Protein AF-A0AAE0UIU2-F1 (afdb_monomer_lite)

Sequence (361 aa):
MLPTLWEQFGDDPFLFQHDCTPVHKASSIKTWMSEFGVEELDWSAQSPDLNPIEHLWDELERRLRARPSRPTSVPDLTNALLEERYLGTISFIMVLRSCPGARLLWVGLLLCTLVDASASLKFSGAEGQWMAFPMWNACCESEMSFNMKTKSSHGLLVYFDDEGFCDFLELLMNNGKLNLRFSIFCAEPVAVLSDMQVNDSQWHAVTVRRNFQNTTLIVDNEVKWVEVKSKRRDMTVFSHLFLGGIPPELRSVALRLTSNAVKDQVPFEGWITDLKVNDSAPVILNSAGVDSDACDDDNVCFNGGVCSVIDNEPTCNCSETGFQGKDCTEVHFHNLMSCNAYDVENISRLASRAPPPAFTA

Foldseek 3Di:
DVVVCCVVQPPHDDAAEDLPDPVCPDPVNVVVCVVVVHHHDPDDNDDVPPVVVVVVVVVLVVVLVVDPDHDPDPVSSVVSSVVVVVCVVPVVVVVVPPDPPCVPVCVVVVVVVPPPPWFKKFFALDPQWKFWFADQQLFAWWKKKWKWFAQDQWAWFKWFAAQQDAWIWTWIRHRQWIKIWTTAPNADIDIDIDPDGRNPRDIWMWMWTHHFQKIWIDIRNDIDIDGTPDPGRTHDTDDTMMGQADGPVCLVVCNRDNPSVRSVGGGDGTMMTDIDIRNHDTDTPDTDNMDRHQQPDPQQAPQPWDWDQDPNHTATHLPPRCADDRRRPHHNVPPPPDDDPPDPVVVVVVVPPDDDDDDDD

InterPro domains:
  IPR000742 EGF-like domain [PS50026] (291-329)
  IPR001791 Laminin G domain [PF02210] (148-279)
  IPR001791 Laminin G domain [PS50025] (120-307)
  IPR001791 Laminin G domain [SM00282] (140-280)
  IPR001791 Laminin G domain [cd00110] (120-278)
  IPR013320 Concanavalin A-like lectin/glucanase domain superfamily [SSF49899] (119-282)
  IPR036397 Ribonuclease H superfamily [G3DSA:3.30.420.10] (1-96)
  IPR038717 Tc1-like transposase, DDE domain [PF13358] (19-67)
  IPR050372 Neurexin-related cell adhesion and synaptic protein [PTHR15036] (142-330)

pLDDT: mean 75.44, std 20.87, range [30.06, 98.69]

Organism: NCBI:txid175788

Structure (mmCIF, N/CA/C/O backbone):
data_AF-A0AAE0UIU2-F1
#
_entry.id   AF-A0AAE0UIU2-F1
#
loop_
_atom_site.group_PDB
_atom_site.id
_atom_site.type_symbol
_atom_site.label_atom_id
_atom_site.label_alt_id
_atom_site.label_comp_id
_atom_site.label_asym_id
_atom_site.label_entity_id
_atom_site.label_seq_id
_atom_site.pdbx_PDB_ins_code
_atom_site.Cartn_x
_atom_site.Cartn_y
_atom_site.Cartn_z
_atom_site.occupancy
_atom_site.B_iso_or_equiv
_atom_site.auth_seq_id
_atom_site.auth_comp_id
_atom_site.auth_asym_id
_atom_site.auth_atom_id
_atom_site.pdbx_PDB_model_num
ATOM 1 N N . MET A 1 1 ? 44.846 1.081 -15.688 1.00 59.91 1 MET A N 1
ATOM 2 C CA . MET A 1 1 ? 44.543 0.612 -17.053 1.00 59.91 1 MET A CA 1
ATOM 3 C C . MET A 1 1 ? 45.279 -0.696 -17.323 1.00 59.91 1 MET A C 1
ATOM 5 O O . MET A 1 1 ? 44.660 -1.717 -17.102 1.00 59.91 1 MET A O 1
ATOM 9 N N . LEU A 1 2 ? 46.580 -0.725 -17.645 1.00 58.59 2 LEU A N 1
ATOM 10 C CA . LEU A 1 2 ? 47.262 -1.981 -18.030 1.00 58.59 2 LEU A CA 1
ATOM 11 C C . LEU A 1 2 ? 47.298 -3.109 -16.973 1.00 58.59 2 LEU A C 1
ATOM 13 O O . LEU A 1 2 ? 46.970 -4.232 -17.340 1.00 58.59 2 LEU A O 1
ATOM 17 N N . PRO A 1 3 ? 47.605 -2.865 -15.679 1.00 59.91 3 PRO A N 1
ATOM 18 C CA . PRO A 1 3 ? 47.598 -3.949 -14.688 1.00 59.91 3 PRO A CA 1
ATOM 19 C C . PRO A 1 3 ? 46.218 -4.601 -14.541 1.00 59.91 3 PRO A C 1
ATOM 21 O O . PRO A 1 3 ? 46.117 -5.805 -14.375 1.00 59.91 3 PRO A O 1
ATOM 24 N N . THR A 1 4 ? 45.163 -3.795 -14.663 1.00 66.31 4 THR A N 1
ATOM 25 C CA . THR A 1 4 ? 43.764 -4.221 -14.547 1.00 66.31 4 THR A CA 1
ATOM 26 C C . THR A 1 4 ? 43.277 -4.944 -15.804 1.00 66.31 4 THR A C 1
ATOM 28 O O . THR A 1 4 ? 42.539 -5.913 -15.699 1.00 66.31 4 THR A O 1
ATOM 31 N N . LEU A 1 5 ? 43.710 -4.498 -16.990 1.00 65.44 5 LEU A N 1
ATOM 32 C CA . LEU A 1 5 ? 43.355 -5.129 -18.265 1.00 65.44 5 LEU A CA 1
ATOM 33 C C . LEU A 1 5 ? 43.969 -6.528 -18.391 1.00 65.44 5 LEU A C 1
ATOM 35 O O . LEU A 1 5 ? 43.262 -7.456 -18.764 1.00 65.44 5 LEU A O 1
ATOM 39 N N . TRP A 1 6 ? 45.240 -6.707 -18.014 1.00 66.12 6 TRP A N 1
ATOM 40 C CA . TRP A 1 6 ? 45.869 -8.035 -18.015 1.00 66.12 6 TRP A CA 1
ATOM 41 C C . TRP A 1 6 ? 45.281 -8.979 -16.965 1.00 66.12 6 TRP A C 1
ATOM 43 O O . TRP A 1 6 ? 45.219 -10.182 -17.194 1.00 66.12 6 TRP A O 1
ATOM 53 N N . GLU A 1 7 ? 44.814 -8.451 -15.834 1.00 70.25 7 GLU A N 1
ATOM 54 C CA . GLU A 1 7 ? 44.131 -9.247 -14.810 1.00 70.25 7 GLU A CA 1
ATOM 55 C C . GLU A 1 7 ? 42.716 -9.673 -15.250 1.00 70.25 7 GLU A C 1
ATOM 57 O O . GLU A 1 7 ? 42.275 -10.765 -14.903 1.00 70.25 7 GLU A O 1
ATOM 62 N N . GLN A 1 8 ? 42.020 -8.846 -16.045 1.00 66.81 8 GLN A N 1
ATOM 63 C CA . GLN A 1 8 ? 40.670 -9.139 -16.548 1.00 66.81 8 GLN A CA 1
ATOM 64 C C . GLN A 1 8 ? 40.634 -9.974 -17.833 1.00 66.81 8 GLN A C 1
ATOM 66 O O . GLN A 1 8 ? 39.725 -10.787 -17.979 1.00 66.81 8 GLN A O 1
ATOM 71 N N . PHE A 1 9 ? 41.576 -9.771 -18.756 1.00 69.69 9 PHE A N 1
ATOM 72 C CA . PHE A 1 9 ? 41.529 -10.357 -20.102 1.00 69.69 9 PHE A CA 1
ATOM 73 C C . PHE A 1 9 ? 42.719 -11.279 -20.421 1.00 69.69 9 PHE A C 1
ATOM 75 O O . PHE A 1 9 ? 42.694 -11.970 -21.432 1.00 69.69 9 PHE A O 1
ATOM 82 N N . GLY A 1 10 ? 43.753 -11.351 -19.572 1.00 71.50 10 GLY A N 1
ATOM 83 C CA . GLY A 1 10 ? 44.903 -12.234 -19.801 1.00 71.50 10 GLY A CA 1
ATOM 84 C C . GLY A 1 10 ? 45.610 -11.964 -21.137 1.00 71.50 10 GLY A C 1
ATOM 85 O O . GLY A 1 10 ? 46.014 -10.831 -21.399 1.00 71.50 10 GLY A O 1
ATOM 86 N N . ASP A 1 11 ? 45.753 -13.015 -21.955 1.00 70.06 11 ASP A N 1
ATOM 87 C CA . ASP A 1 11 ? 46.299 -12.967 -23.324 1.00 70.06 11 ASP A CA 1
ATOM 88 C C . ASP A 1 11 ? 45.200 -12.845 -24.409 1.00 70.06 11 ASP A C 1
ATOM 90 O O . ASP A 1 11 ? 45.510 -12.866 -25.604 1.00 70.06 11 ASP A O 1
ATOM 94 N N . ASP A 1 12 ? 43.919 -12.748 -24.027 1.00 71.00 12 ASP A N 1
ATOM 95 C CA . ASP A 1 12 ? 42.817 -12.635 -24.985 1.00 71.00 12 ASP A CA 1
ATOM 96 C C . ASP A 1 12 ? 42.792 -11.239 -25.643 1.00 71.00 12 ASP A C 1
ATOM 98 O O . ASP A 1 12 ? 43.086 -10.228 -24.994 1.00 71.00 12 ASP A O 1
ATOM 102 N N . PRO A 1 13 ? 42.435 -11.142 -26.940 1.00 71.44 13 PRO A N 1
ATOM 103 C CA . PRO A 1 13 ? 42.399 -9.867 -27.646 1.00 71.44 13 PRO A CA 1
ATOM 104 C C . PRO A 1 13 ? 41.294 -8.960 -27.088 1.00 71.44 13 PRO A C 1
ATOM 106 O O . PRO A 1 13 ? 40.141 -9.372 -26.957 1.00 71.44 13 PRO A O 1
ATOM 109 N N . PHE A 1 14 ? 41.632 -7.697 -26.820 1.00 74.12 14 PHE A N 1
ATOM 110 C CA . PHE A 1 14 ? 40.695 -6.676 -26.355 1.00 74.12 14 PHE A CA 1
ATOM 111 C C . PHE A 1 14 ? 40.796 -5.410 -27.213 1.00 74.12 14 PHE A C 1
ATOM 113 O O . PHE A 1 14 ? 41.877 -5.037 -27.661 1.00 74.12 14 PHE A O 1
ATOM 120 N N . LEU A 1 15 ? 39.662 -4.731 -27.405 1.00 77.19 15 LEU A N 1
ATOM 121 C CA . LEU A 1 15 ? 39.594 -3.412 -28.035 1.00 77.19 15 LEU A CA 1
ATOM 122 C C . LEU A 1 15 ? 39.219 -2.372 -26.980 1.00 77.19 15 LEU A C 1
ATOM 124 O O . LEU A 1 15 ? 38.212 -2.503 -26.284 1.00 77.19 15 LEU A O 1
ATOM 128 N N . PHE A 1 16 ? 40.034 -1.332 -26.854 1.00 75.25 16 PHE A N 1
ATOM 129 C CA . PHE A 1 16 ? 39.844 -0.264 -25.888 1.00 75.25 16 PHE A CA 1
ATOM 130 C C . PHE A 1 16 ? 38.881 0.800 -26.434 1.00 75.25 16 PHE A C 1
ATOM 132 O O . PHE A 1 16 ? 39.182 1.494 -27.405 1.00 75.25 16 PHE A O 1
ATOM 139 N N . GLN A 1 17 ? 37.714 0.953 -25.806 1.00 76.94 17 GLN A N 1
ATOM 140 C CA . GLN A 1 17 ? 36.745 1.987 -26.170 1.00 76.94 17 GLN A CA 1
ATOM 141 C C . GLN A 1 17 ? 37.060 3.303 -25.445 1.00 76.94 17 GLN A C 1
ATOM 143 O O . GLN A 1 17 ? 36.889 3.420 -24.232 1.00 76.94 17 GLN A O 1
ATOM 148 N N . HIS A 1 18 ? 37.496 4.311 -26.201 1.00 70.31 18 HIS A N 1
ATOM 149 C CA . HIS A 1 18 ? 37.861 5.619 -25.660 1.00 70.31 18 HIS A CA 1
ATOM 150 C C . HIS A 1 18 ? 36.729 6.649 -25.777 1.00 70.31 18 HIS A C 1
ATOM 152 O O . HIS A 1 18 ? 36.331 6.964 -26.889 1.00 70.31 18 HIS A O 1
ATOM 158 N N . ASP A 1 19 ? 36.305 7.291 -24.683 1.00 64.81 19 ASP A N 1
ATOM 159 C CA . ASP A 1 19 ? 35.336 8.418 -24.653 1.00 64.81 19 ASP A CA 1
ATOM 160 C C . ASP A 1 19 ? 35.696 9.652 -25.521 1.00 64.81 19 ASP A C 1
ATOM 162 O O . ASP A 1 19 ? 34.900 10.578 -25.663 1.00 64.81 19 ASP A O 1
ATOM 166 N N . CYS A 1 20 ? 36.884 9.673 -26.137 1.00 63.69 20 CYS A N 1
ATOM 167 C CA . CYS A 1 20 ? 37.305 10.627 -27.157 1.00 63.69 20 CYS A CA 1
ATOM 168 C C . CYS A 1 20 ? 37.199 12.118 -26.774 1.00 63.69 20 CYS A C 1
ATOM 170 O O . CYS A 1 20 ? 37.197 12.982 -27.671 1.00 63.69 20 CYS A O 1
ATOM 172 N N . THR A 1 21 ? 37.161 12.449 -25.481 1.00 61.34 21 THR A N 1
ATOM 173 C CA . THR A 1 21 ? 37.090 13.844 -25.029 1.00 61.34 21 THR A CA 1
ATOM 174 C C . THR A 1 21 ? 38.422 14.572 -25.293 1.00 61.34 21 THR A C 1
ATOM 176 O O . THR A 1 21 ? 39.475 13.935 -25.435 1.00 61.34 21 THR A O 1
ATOM 179 N N . PRO A 1 22 ? 38.436 15.918 -25.395 1.00 60.84 22 PRO A N 1
ATOM 180 C CA . PRO A 1 22 ? 39.637 16.667 -25.781 1.00 60.84 22 PRO A CA 1
ATOM 181 C C . PRO A 1 22 ? 40.858 16.423 -24.883 1.00 60.84 22 PRO A C 1
ATOM 183 O O . PRO A 1 22 ? 41.984 16.420 -25.377 1.00 60.84 22 PRO A O 1
ATOM 186 N N . VAL A 1 23 ? 40.642 16.184 -23.585 1.00 62.62 23 VAL A N 1
ATOM 187 C CA . VAL A 1 23 ? 41.718 15.907 -22.616 1.00 62.62 23 VAL A CA 1
ATOM 188 C C . VAL A 1 23 ? 42.326 14.519 -22.794 1.00 62.62 23 VAL A C 1
ATOM 190 O O . VAL A 1 23 ? 43.498 14.323 -22.478 1.00 62.62 23 VAL A O 1
ATOM 193 N N . HIS A 1 24 ? 41.575 13.577 -23.362 1.00 60.28 24 HIS A N 1
ATOM 194 C CA . HIS A 1 24 ? 42.058 12.229 -23.615 1.00 60.28 24 HIS A CA 1
ATOM 195 C C . HIS A 1 24 ? 42.576 12.005 -25.045 1.00 60.28 24 HIS A C 1
ATOM 197 O O . HIS A 1 24 ? 43.327 11.072 -25.299 1.00 60.28 24 HIS A O 1
ATOM 203 N N . LYS A 1 25 ? 42.304 12.936 -25.968 1.00 63.06 25 LYS A N 1
ATOM 204 C CA . LYS A 1 25 ? 42.937 13.000 -27.301 1.00 63.06 25 LYS A CA 1
ATOM 205 C C . LYS A 1 25 ? 44.330 13.640 -27.305 1.00 63.06 25 LYS A C 1
ATOM 207 O O . LYS A 1 25 ? 44.881 13.877 -28.385 1.00 63.06 25 LYS A O 1
ATOM 212 N N . ALA A 1 26 ? 44.891 13.945 -26.135 1.00 76.19 26 ALA A N 1
ATOM 213 C CA . ALA A 1 26 ? 46.221 14.526 -26.018 1.00 76.19 26 ALA A CA 1
ATOM 214 C C . ALA A 1 26 ? 47.271 13.649 -26.723 1.00 76.19 26 ALA A C 1
ATOM 216 O O . ALA A 1 26 ? 47.234 12.421 -26.646 1.00 76.19 26 ALA A O 1
ATOM 217 N N . SER A 1 27 ? 48.230 14.283 -27.403 1.00 75.62 27 SER A N 1
ATOM 218 C CA . SER A 1 27 ? 49.271 13.579 -28.165 1.00 75.62 27 SER A CA 1
ATOM 219 C C . SER A 1 27 ? 50.072 12.609 -27.299 1.00 75.62 27 SER A C 1
ATOM 221 O O . SER A 1 27 ? 50.374 11.510 -27.743 1.00 75.62 27 SER A O 1
ATOM 223 N N . SER A 1 28 ? 50.343 12.975 -26.046 1.00 80.38 28 SER A N 1
ATOM 224 C CA . SER A 1 28 ? 51.009 12.114 -25.066 1.00 80.38 28 SER A CA 1
ATOM 225 C C . SER A 1 28 ? 50.255 10.810 -24.789 1.00 80.38 28 SER A C 1
ATOM 227 O O . SER A 1 28 ? 50.890 9.779 -24.603 1.00 80.38 28 SER A O 1
ATOM 229 N N . ILE A 1 29 ? 48.921 10.843 -24.783 1.00 73.56 29 ILE A N 1
ATOM 230 C CA . ILE A 1 29 ? 48.072 9.677 -24.506 1.00 73.56 29 ILE A CA 1
ATOM 231 C C . ILE A 1 29 ? 48.042 8.744 -25.717 1.00 73.56 29 ILE A C 1
ATOM 233 O O . ILE A 1 29 ? 48.274 7.549 -25.567 1.00 73.56 29 ILE A O 1
ATOM 237 N N . LYS A 1 30 ? 47.874 9.299 -26.924 1.00 75.94 30 LYS A N 1
ATOM 238 C CA . LYS A 1 30 ? 47.922 8.524 -28.176 1.00 75.94 30 LYS A CA 1
ATOM 239 C C . LYS A 1 30 ? 49.277 7.854 -28.399 1.00 75.94 30 LYS A C 1
ATOM 241 O O . LYS A 1 30 ? 49.337 6.703 -28.820 1.00 75.94 30 LYS A O 1
ATOM 246 N N . THR A 1 31 ? 50.368 8.564 -28.102 1.00 81.56 31 THR A N 1
ATOM 247 C CA . THR A 1 31 ? 51.721 7.997 -28.178 1.00 81.56 31 THR A CA 1
ATOM 248 C C . THR A 1 31 ? 51.885 6.850 -27.185 1.00 81.56 31 THR A C 1
ATOM 250 O O . THR A 1 31 ? 52.359 5.787 -27.568 1.00 81.56 31 THR A O 1
ATOM 253 N N . TRP A 1 32 ? 51.431 7.030 -25.942 1.00 83.44 32 TRP A N 1
ATOM 254 C CA . TRP A 1 32 ? 51.499 5.990 -24.918 1.00 83.44 32 TRP A CA 1
ATOM 255 C C . TRP A 1 32 ? 50.680 4.741 -25.292 1.00 83.44 32 TRP A C 1
ATOM 257 O O . TRP A 1 32 ? 51.185 3.631 -25.181 1.00 83.44 32 TRP A O 1
ATOM 267 N N . MET A 1 33 ? 49.452 4.889 -25.800 1.00 77.88 33 MET A N 1
ATOM 268 C CA . MET A 1 33 ? 48.622 3.742 -26.212 1.00 77.88 33 MET A CA 1
ATOM 269 C C . MET A 1 33 ? 49.275 2.927 -27.337 1.00 77.88 33 MET A C 1
ATOM 271 O O . MET A 1 33 ? 49.293 1.699 -27.275 1.00 77.88 33 MET A O 1
ATOM 275 N N . SER A 1 34 ? 49.895 3.611 -28.304 1.00 79.38 34 SER A N 1
ATOM 276 C CA . SER A 1 34 ? 50.656 2.980 -29.389 1.00 79.38 34 SER A CA 1
ATOM 277 C C . SER A 1 34 ? 51.906 2.244 -28.885 1.00 79.38 34 SER A C 1
ATOM 279 O O . SER A 1 34 ? 52.157 1.109 -29.285 1.00 79.38 34 SER A O 1
ATOM 281 N N . GLU A 1 35 ? 52.666 2.843 -27.959 1.00 82.94 35 GLU A N 1
ATOM 282 C CA . GLU A 1 35 ? 53.868 2.224 -27.375 1.00 82.94 35 GLU A CA 1
ATOM 283 C C . GLU A 1 35 ? 53.566 0.932 -26.604 1.00 82.94 35 GLU A C 1
ATOM 285 O O . GLU A 1 35 ? 54.377 0.006 -26.614 1.00 82.94 35 GLU A O 1
ATOM 290 N N . PHE A 1 36 ? 52.404 0.861 -25.952 1.00 79.12 36 PHE A N 1
ATOM 291 C CA . PHE A 1 36 ? 51.985 -0.292 -25.153 1.00 79.12 36 PHE A CA 1
ATOM 292 C C . PHE A 1 36 ? 51.043 -1.252 -25.894 1.00 79.12 36 PHE A C 1
ATOM 294 O O . PHE A 1 36 ? 50.544 -2.193 -25.280 1.00 79.12 36 PHE A O 1
ATOM 301 N N . GLY A 1 37 ? 50.824 -1.050 -27.199 1.00 74.38 37 GLY A N 1
ATOM 302 C CA . GLY A 1 37 ? 50.051 -1.967 -28.042 1.00 74.38 37 GLY A CA 1
ATOM 303 C C . GLY A 1 37 ? 48.570 -2.061 -27.673 1.00 74.38 37 GLY A C 1
ATOM 304 O O . GLY A 1 37 ? 47.969 -3.118 -27.832 1.00 74.38 37 GLY A O 1
ATOM 305 N N . VAL A 1 38 ? 47.985 -0.982 -27.149 1.00 79.62 38 VAL A N 1
ATOM 306 C CA . VAL A 1 38 ? 46.550 -0.918 -26.852 1.00 79.62 38 VAL A CA 1
ATOM 307 C C . VAL A 1 38 ? 45.804 -0.608 -28.148 1.00 79.62 38 VAL A C 1
ATOM 309 O O . VAL A 1 38 ? 45.905 0.503 -28.667 1.00 79.62 38 VAL A O 1
ATOM 312 N N . GLU A 1 39 ? 45.065 -1.581 -28.680 1.00 78.19 39 GLU A N 1
ATOM 313 C CA . GLU A 1 39 ? 44.219 -1.377 -29.859 1.00 78.19 39 GLU A CA 1
ATOM 314 C C . GLU A 1 39 ? 42.930 -0.645 -29.469 1.00 78.19 39 GLU A C 1
ATOM 316 O O . GLU A 1 39 ? 42.184 -1.094 -28.600 1.00 78.19 39 GLU A O 1
ATOM 321 N N . GLU A 1 40 ? 42.667 0.503 -30.095 1.00 75.25 40 GLU A N 1
ATOM 322 C CA . GLU A 1 40 ? 41.452 1.290 -29.863 1.00 75.25 40 GLU A CA 1
ATOM 323 C C . GLU A 1 40 ? 40.302 0.806 -30.760 1.00 75.25 40 GLU A C 1
ATOM 325 O O . GLU A 1 40 ? 40.493 0.507 -31.940 1.00 75.25 40 GLU A O 1
ATOM 330 N N . LEU A 1 41 ? 39.086 0.777 -30.212 1.00 76.50 41 LEU A N 1
ATOM 331 C CA . LEU A 1 41 ? 37.871 0.574 -30.998 1.00 76.50 41 LEU A CA 1
ATOM 332 C C . LEU A 1 41 ? 37.639 1.802 -31.894 1.00 76.50 41 LEU A C 1
ATOM 334 O O . LEU A 1 41 ? 37.606 2.927 -31.397 1.00 76.50 41 LEU A O 1
ATOM 338 N N . ASP A 1 42 ? 37.436 1.605 -33.198 1.00 70.62 42 ASP A N 1
ATOM 339 C CA . ASP A 1 42 ? 37.035 2.687 -34.105 1.00 70.62 42 ASP A CA 1
ATOM 340 C C . ASP A 1 42 ? 35.548 2.999 -33.894 1.00 70.62 42 ASP A C 1
ATOM 342 O O . ASP A 1 42 ? 34.666 2.306 -34.406 1.00 70.62 42 ASP A O 1
ATOM 346 N N . TRP A 1 43 ? 35.261 4.005 -33.064 1.00 69.19 43 TRP A N 1
ATOM 347 C CA . TRP A 1 43 ? 33.897 4.425 -32.759 1.00 69.19 43 TRP A CA 1
ATOM 348 C C . TRP A 1 43 ? 33.755 5.948 -32.756 1.00 69.19 43 TRP A C 1
ATOM 350 O O . TRP A 1 43 ? 34.673 6.704 -32.423 1.00 69.19 43 TRP A O 1
ATOM 360 N N . SER A 1 44 ? 32.577 6.423 -33.159 1.00 57.66 44 SER A N 1
ATOM 361 C CA . SER A 1 44 ? 32.279 7.849 -33.205 1.00 57.66 44 SER A CA 1
ATOM 362 C C . SER A 1 44 ? 32.226 8.424 -31.792 1.00 57.66 44 SER A C 1
ATOM 364 O O . SER A 1 44 ? 31.362 8.053 -31.008 1.00 57.66 44 SER A O 1
ATOM 366 N N . ALA A 1 45 ? 33.090 9.405 -31.518 1.00 54.75 45 ALA A N 1
ATOM 367 C CA . ALA A 1 45 ? 33.220 10.159 -30.260 1.00 54.75 45 ALA A CA 1
ATOM 368 C C . ALA A 1 45 ? 31.940 10.841 -29.735 1.00 54.75 45 ALA A C 1
ATOM 370 O O . ALA A 1 45 ? 31.979 11.541 -28.728 1.00 54.75 45 ALA A O 1
ATOM 371 N N . GLN A 1 46 ? 30.841 10.723 -30.465 1.00 51.75 46 GLN A N 1
ATOM 372 C CA . GLN A 1 46 ? 29.544 11.237 -30.098 1.00 51.75 46 GLN A CA 1
ATOM 373 C C . GLN A 1 46 ? 28.612 10.036 -30.076 1.00 51.75 46 GLN A C 1
ATOM 375 O O . GLN A 1 46 ? 28.203 9.541 -31.130 1.00 51.75 46 GLN A O 1
ATOM 380 N N . SER A 1 47 ? 28.245 9.588 -28.875 1.00 46.81 47 SER A N 1
ATOM 381 C CA . SER A 1 47 ? 26.873 9.129 -28.713 1.00 46.81 47 SER A CA 1
ATOM 382 C C . SER A 1 47 ? 25.977 10.229 -29.302 1.00 46.81 47 SER A C 1
ATOM 384 O O . SER A 1 47 ? 26.285 11.418 -29.149 1.00 46.81 47 SER A O 1
ATOM 386 N N . PRO A 1 48 ? 24.898 9.899 -30.026 1.00 44.28 48 PRO A N 1
ATOM 387 C CA . PRO A 1 48 ? 23.839 10.855 -30.273 1.00 44.28 48 PRO A CA 1
ATOM 388 C C . PRO A 1 48 ? 23.169 11.129 -28.924 1.00 44.28 48 PRO A C 1
ATOM 390 O O . PRO A 1 48 ? 22.075 10.650 -28.641 1.00 44.28 48 PRO A O 1
ATOM 393 N N . ASP A 1 49 ? 23.867 11.872 -28.068 1.00 47.19 49 ASP A N 1
ATOM 394 C CA . ASP A 1 49 ? 23.312 12.473 -26.883 1.00 47.19 49 ASP A CA 1
ATOM 395 C C . ASP A 1 49 ? 22.292 13.479 -27.403 1.00 47.19 49 ASP A C 1
ATOM 397 O O . ASP A 1 49 ? 22.594 14.629 -27.724 1.00 47.19 49 ASP A O 1
ATOM 401 N N . LEU A 1 50 ? 21.038 13.048 -27.482 1.00 49.97 50 LEU A N 1
ATOM 402 C CA . LEU A 1 50 ? 19.944 13.949 -27.182 1.00 49.97 50 LEU A CA 1
ATOM 403 C C . LEU A 1 50 ? 20.164 14.346 -25.727 1.00 49.97 50 LEU A C 1
ATOM 405 O O . LEU A 1 50 ? 19.571 13.722 -24.863 1.00 49.97 50 LEU A O 1
ATOM 409 N N . ASN A 1 51 ? 21.083 15.281 -25.461 1.00 49.88 51 ASN A N 1
ATOM 410 C CA . ASN A 1 51 ? 21.413 15.742 -24.124 1.00 49.88 51 ASN A CA 1
ATOM 411 C C . ASN A 1 51 ? 20.321 16.732 -23.708 1.00 49.88 51 ASN A C 1
ATOM 413 O O . ASN A 1 51 ? 20.434 17.938 -23.960 1.00 49.88 51 ASN A O 1
ATOM 417 N N . PRO A 1 52 ? 19.199 16.264 -23.132 1.00 49.62 52 PRO A N 1
ATOM 418 C CA . PRO A 1 52 ? 18.027 17.104 -22.946 1.00 49.62 52 PRO A CA 1
ATOM 419 C C . PRO A 1 52 ? 18.324 18.144 -21.864 1.00 49.62 52 PRO A C 1
ATOM 421 O O . PRO A 1 52 ? 17.697 19.199 -21.820 1.00 49.62 52 PRO A O 1
ATOM 424 N N . ILE A 1 53 ? 19.313 17.852 -21.010 1.00 47.28 53 ILE A N 1
ATOM 425 C CA . ILE A 1 53 ? 19.725 18.696 -19.908 1.00 47.28 53 ILE A CA 1
ATOM 426 C C . ILE A 1 53 ? 20.489 19.923 -20.406 1.00 47.28 53 ILE A C 1
ATOM 428 O O . ILE A 1 53 ? 20.252 21.007 -19.891 1.00 47.28 53 ILE A O 1
ATOM 432 N N . GLU A 1 54 ? 21.308 19.811 -21.456 1.00 52.19 54 GLU A N 1
ATOM 433 C CA . GLU A 1 54 ? 22.032 20.959 -22.021 1.00 52.19 54 GLU A CA 1
ATOM 434 C C . GLU A 1 54 ? 21.080 21.926 -22.721 1.00 52.19 54 GLU A C 1
ATOM 436 O O . GLU A 1 54 ? 21.123 23.127 -22.468 1.00 52.19 54 GLU A O 1
ATOM 441 N N . HIS A 1 55 ? 20.120 21.407 -23.489 1.00 61.06 55 HIS A N 1
ATOM 442 C CA . HIS A 1 55 ? 19.069 22.241 -24.075 1.00 61.06 55 HIS A CA 1
ATOM 443 C C . HIS A 1 55 ? 18.176 22.904 -23.017 1.00 61.06 55 HIS A C 1
ATOM 445 O O . HIS A 1 55 ? 17.717 24.035 -23.205 1.00 61.06 55 HIS A O 1
ATOM 451 N N . LEU A 1 56 ? 17.937 22.222 -21.894 1.00 54.72 56 LEU A N 1
ATOM 452 C CA . LEU A 1 56 ? 17.198 22.782 -20.769 1.00 54.72 56 LEU A CA 1
ATOM 453 C C . LEU A 1 56 ? 17.996 23.889 -20.066 1.00 54.72 56 LEU A C 1
ATOM 455 O O . LEU A 1 56 ? 17.429 24.936 -19.746 1.00 54.72 56 LEU A O 1
ATOM 459 N N . TRP A 1 57 ? 19.300 23.687 -19.859 1.00 59.84 57 TRP A N 1
ATOM 460 C CA . TRP A 1 57 ? 20.193 24.686 -19.274 1.00 59.84 57 TRP A CA 1
ATOM 461 C C . TRP A 1 57 ? 20.296 25.939 -20.145 1.00 59.84 57 TRP A C 1
ATOM 463 O O . TRP A 1 57 ? 20.153 27.045 -19.621 1.00 59.84 57 TRP A O 1
ATOM 473 N N . ASP A 1 58 ? 20.442 25.777 -21.461 1.00 62.31 58 ASP A N 1
ATOM 474 C CA . ASP A 1 58 ? 20.501 26.886 -22.419 1.00 62.31 58 ASP A CA 1
ATOM 475 C C . ASP A 1 58 ? 19.217 27.730 -22.404 1.00 62.31 58 ASP A C 1
ATOM 477 O O . ASP A 1 58 ? 19.257 28.967 -22.389 1.00 62.31 58 ASP A O 1
ATOM 481 N N . GLU A 1 59 ? 18.051 27.080 -22.374 1.00 68.62 59 GLU A N 1
ATOM 482 C CA . GLU A 1 59 ? 16.764 27.776 -22.342 1.00 68.62 59 GLU A CA 1
ATOM 483 C C . GLU A 1 59 ? 16.534 28.494 -21.002 1.00 68.62 59 GLU A C 1
ATOM 485 O O . GLU A 1 59 ? 16.056 29.635 -20.986 1.00 68.62 59 GLU A O 1
ATOM 490 N N . LEU A 1 60 ? 16.908 27.871 -19.879 1.00 67.62 60 LEU A N 1
ATOM 491 C CA . LEU A 1 60 ? 16.857 28.502 -18.557 1.00 67.62 60 LEU A CA 1
ATOM 492 C C . LEU A 1 60 ? 17.773 29.727 -18.494 1.00 67.62 60 LEU A C 1
ATOM 494 O O . LEU A 1 60 ? 17.355 30.797 -18.040 1.00 67.62 60 LEU A O 1
ATOM 498 N N . GLU A 1 61 ? 18.995 29.610 -19.008 1.00 70.00 61 GLU A N 1
ATOM 499 C CA . GLU A 1 61 ? 19.945 30.714 -19.041 1.00 70.00 61 GLU A CA 1
ATOM 500 C C . GLU A 1 61 ? 19.426 31.875 -19.903 1.00 70.00 61 GLU A C 1
ATOM 502 O O . GLU A 1 61 ? 19.472 33.043 -19.491 1.00 70.00 61 GLU A O 1
ATOM 507 N N . ARG A 1 62 ? 18.859 31.576 -21.077 1.00 73.50 62 ARG A N 1
ATOM 508 C CA . ARG A 1 62 ? 18.265 32.583 -21.965 1.00 73.50 62 ARG A CA 1
ATOM 509 C C . ARG A 1 62 ? 17.138 33.356 -21.278 1.00 73.50 62 ARG A C 1
ATOM 511 O O . ARG A 1 62 ? 17.062 34.579 -21.427 1.00 73.50 62 ARG A O 1
ATOM 518 N N . ARG A 1 63 ? 16.280 32.676 -20.511 1.00 70.25 63 ARG A N 1
ATOM 519 C CA . ARG A 1 63 ? 15.174 33.311 -19.772 1.00 70.25 63 ARG A CA 1
ATOM 520 C C . ARG A 1 63 ? 15.660 34.168 -18.622 1.00 70.25 63 ARG A C 1
ATOM 522 O O . ARG A 1 63 ? 15.249 35.322 -18.526 1.00 70.25 63 ARG A O 1
ATOM 529 N N . LEU A 1 64 ? 16.601 33.668 -17.825 1.00 72.75 64 LEU A N 1
ATOM 530 C CA . LEU A 1 64 ? 17.216 34.444 -16.749 1.00 72.75 64 LEU A CA 1
ATOM 531 C C . LEU A 1 64 ? 17.866 35.731 -17.276 1.00 72.75 64 LEU A C 1
ATOM 533 O O . LEU A 1 64 ? 17.733 36.791 -16.664 1.00 72.75 64 LEU A O 1
ATOM 537 N N . ARG A 1 65 ? 18.512 35.672 -18.447 1.00 74.75 65 ARG A N 1
ATOM 538 C CA . ARG A 1 65 ? 19.124 36.845 -19.096 1.00 74.75 65 ARG A CA 1
ATOM 539 C C . ARG A 1 65 ? 18.106 37.868 -19.610 1.00 74.75 65 ARG A C 1
ATOM 541 O O . ARG A 1 65 ? 18.467 39.045 -19.708 1.00 74.75 65 ARG A O 1
ATOM 548 N N . ALA A 1 66 ? 16.887 37.431 -19.931 1.00 76.94 66 ALA A N 1
ATOM 549 C CA . ALA A 1 66 ? 15.787 38.258 -20.429 1.00 76.94 66 ALA A CA 1
ATOM 550 C C . ALA A 1 66 ? 14.944 38.908 -19.314 1.00 76.94 66 ALA A C 1
ATOM 552 O O . ALA A 1 66 ? 14.086 39.743 -19.610 1.00 76.94 66 ALA A O 1
ATOM 553 N N . ARG A 1 67 ? 15.178 38.559 -18.039 1.00 75.19 67 ARG A N 1
ATOM 554 C CA . ARG A 1 67 ? 14.465 39.160 -16.904 1.00 75.19 67 ARG A CA 1
ATOM 555 C C . ARG A 1 67 ? 14.811 40.651 -16.751 1.00 75.19 67 ARG A C 1
ATOM 557 O O . ARG A 1 67 ? 15.966 41.029 -16.965 1.00 75.19 67 ARG A O 1
ATOM 564 N N . PRO A 1 68 ? 13.852 41.496 -16.315 1.00 75.44 68 PRO A N 1
ATOM 565 C CA . PRO A 1 68 ? 14.091 42.926 -16.094 1.00 75.44 68 PRO A CA 1
ATOM 566 C C . PRO A 1 68 ? 15.187 43.199 -15.055 1.00 75.44 68 PRO A C 1
ATOM 568 O O . PRO A 1 68 ? 15.957 44.146 -15.196 1.00 75.44 68 PRO A O 1
ATOM 571 N N . SER A 1 69 ? 15.272 42.350 -14.027 1.00 75.88 69 SER A N 1
ATOM 572 C CA . SER A 1 69 ? 16.305 42.376 -12.992 1.00 75.88 69 SER A CA 1
ATOM 573 C C . SER A 1 69 ? 17.067 41.054 -12.992 1.00 75.88 69 SER A C 1
ATOM 575 O O . SER A 1 69 ? 16.485 39.995 -12.739 1.00 75.88 69 SER A O 1
ATOM 577 N N . ARG A 1 70 ? 18.371 41.110 -13.274 1.00 73.00 70 ARG A N 1
ATOM 578 C CA . ARG A 1 70 ? 19.232 39.923 -13.264 1.00 73.00 70 ARG A CA 1
ATOM 579 C C . ARG A 1 70 ? 19.601 39.541 -11.829 1.00 73.00 70 ARG A C 1
ATOM 581 O O . ARG A 1 70 ? 19.928 40.440 -11.054 1.00 73.00 70 ARG A O 1
ATOM 588 N N . PRO A 1 71 ? 19.585 38.246 -11.480 1.00 74.06 71 PRO A N 1
ATOM 589 C CA . PRO A 1 71 ? 20.014 37.803 -10.162 1.00 74.06 71 PRO A CA 1
ATOM 590 C C . PRO A 1 71 ? 21.513 38.067 -9.984 1.00 74.06 71 PRO A C 1
ATOM 592 O O . PRO A 1 71 ? 22.324 37.713 -10.840 1.00 74.06 71 PRO A O 1
ATOM 595 N N . THR A 1 72 ? 21.877 38.710 -8.876 1.00 70.00 72 THR A N 1
ATOM 596 C CA . THR A 1 72 ? 23.269 39.070 -8.542 1.00 70.00 72 THR A CA 1
ATOM 597 C C . THR A 1 72 ? 23.813 38.304 -7.339 1.00 70.00 72 THR A C 1
ATOM 599 O O . THR A 1 72 ? 24.987 38.443 -7.006 1.00 70.00 72 THR A O 1
ATOM 602 N N . SER A 1 73 ? 22.977 37.497 -6.682 1.00 62.91 73 SER A N 1
ATOM 603 C CA . SER A 1 73 ? 23.346 36.652 -5.549 1.00 62.91 73 SER A CA 1
ATOM 604 C C . SER A 1 73 ? 22.783 35.237 -5.721 1.00 62.91 73 SER A C 1
ATOM 606 O O . SER A 1 73 ? 21.816 35.029 -6.455 1.00 62.91 73 SER A O 1
ATOM 608 N N . VAL A 1 74 ? 23.387 34.253 -5.047 1.00 60.12 74 VAL A N 1
ATOM 609 C CA . VAL A 1 74 ? 22.925 32.854 -5.094 1.00 60.12 74 VAL A CA 1
ATOM 610 C C . VAL A 1 74 ? 21.467 32.712 -4.615 1.00 60.12 74 VAL A C 1
ATOM 612 O O . VAL A 1 74 ? 20.702 32.049 -5.309 1.00 60.12 74 VAL A O 1
ATOM 615 N N . PRO A 1 75 ? 21.020 33.365 -3.520 1.00 60.38 75 PRO A N 1
ATOM 616 C CA . PRO A 1 75 ? 19.608 33.349 -3.125 1.00 60.38 75 PRO A CA 1
ATOM 617 C C . PRO A 1 75 ? 18.660 33.927 -4.184 1.00 60.38 75 PRO A C 1
ATOM 619 O O . PRO A 1 75 ? 17.601 33.354 -4.435 1.00 60.38 75 PRO A O 1
ATOM 622 N N . ASP A 1 76 ? 19.050 35.021 -4.847 1.00 65.06 76 ASP A N 1
ATOM 623 C CA . ASP A 1 76 ? 18.235 35.633 -5.904 1.00 65.06 76 ASP A CA 1
ATOM 624 C C . ASP A 1 76 ? 18.135 34.729 -7.134 1.00 65.06 76 ASP A C 1
ATOM 626 O O . ASP A 1 76 ? 17.081 34.650 -7.762 1.00 65.06 76 ASP A O 1
ATOM 630 N N . LEU A 1 77 ? 19.221 34.027 -7.473 1.00 62.78 77 LEU A N 1
ATOM 631 C CA . LEU A 1 77 ? 19.245 33.058 -8.565 1.00 62.78 77 LEU A CA 1
ATOM 632 C C . LEU A 1 77 ? 18.334 31.864 -8.261 1.00 62.78 77 LEU A C 1
ATOM 634 O O . LEU A 1 77 ? 17.550 31.468 -9.120 1.00 62.78 77 LEU A O 1
ATOM 638 N N . THR A 1 78 ? 18.387 31.333 -7.038 1.00 62.78 78 THR A N 1
ATOM 639 C CA . THR A 1 78 ? 17.515 30.235 -6.598 1.00 62.78 78 THR A CA 1
ATOM 640 C C . THR A 1 78 ? 16.045 30.641 -6.653 1.00 62.78 78 THR A C 1
ATOM 642 O O . THR A 1 78 ? 15.230 29.905 -7.204 1.00 62.78 78 THR A O 1
ATOM 645 N N . ASN A 1 79 ? 15.700 31.834 -6.163 1.00 68.81 79 ASN A N 1
ATOM 646 C CA . ASN A 1 79 ? 14.328 32.342 -6.228 1.00 68.81 79 ASN A CA 1
ATOM 647 C C . ASN A 1 79 ? 13.873 32.582 -7.675 1.00 68.81 79 ASN A C 1
ATOM 649 O O . ASN A 1 79 ? 12.764 32.196 -8.035 1.00 68.81 79 ASN A O 1
ATOM 653 N N . ALA A 1 80 ? 14.736 33.138 -8.531 1.00 68.69 80 ALA A N 1
ATOM 654 C CA . ALA A 1 80 ? 14.429 33.339 -9.946 1.00 68.69 80 ALA A CA 1
ATOM 655 C C . ALA A 1 80 ? 14.192 32.010 -10.685 1.00 68.69 80 ALA A C 1
ATOM 657 O O . ALA A 1 80 ? 13.253 31.910 -11.470 1.00 68.69 80 ALA A O 1
ATOM 658 N N . LEU A 1 81 ? 14.994 30.976 -10.410 1.00 64.50 81 LEU A N 1
ATOM 659 C CA . LEU A 1 81 ? 14.819 29.633 -10.977 1.00 64.50 81 LEU A CA 1
ATOM 660 C C . LEU A 1 81 ? 13.534 28.953 -10.479 1.00 64.50 81 LEU A C 1
ATOM 662 O O . LEU A 1 81 ? 12.843 28.294 -11.256 1.00 64.50 81 LEU A O 1
ATOM 666 N N . LEU A 1 82 ? 13.182 29.134 -9.202 1.00 63.75 82 LEU A N 1
ATOM 667 C CA . LEU A 1 82 ? 11.926 28.631 -8.641 1.00 63.75 82 LEU A CA 1
ATOM 668 C C . LEU A 1 82 ? 10.708 29.336 -9.253 1.00 63.75 82 LEU A C 1
ATOM 670 O O . LEU A 1 82 ? 9.726 28.670 -9.566 1.00 63.75 82 LEU A O 1
ATOM 674 N N . GLU A 1 83 ? 10.771 30.646 -9.496 1.00 66.06 83 GLU A N 1
ATOM 675 C CA . GLU A 1 83 ? 9.703 31.384 -10.186 1.00 66.06 83 GLU A CA 1
ATOM 676 C C . GLU A 1 83 ? 9.521 30.936 -11.647 1.00 66.06 83 GLU A C 1
ATOM 678 O O . GLU A 1 83 ? 8.388 30.801 -12.109 1.00 66.06 83 GLU A O 1
ATOM 683 N N . GLU A 1 84 ? 10.607 30.635 -12.371 1.00 61.47 84 GLU A N 1
ATOM 684 C CA . GLU A 1 84 ? 10.523 30.051 -13.722 1.00 61.47 84 GLU A CA 1
ATOM 685 C C . GLU A 1 84 ? 9.909 28.637 -13.701 1.00 61.47 84 GLU A C 1
ATOM 687 O O . GLU A 1 84 ? 9.160 28.277 -14.613 1.00 61.47 84 GLU A O 1
ATOM 692 N N . ARG A 1 85 ? 10.147 27.848 -12.638 1.00 50.78 85 ARG A N 1
ATOM 693 C CA . ARG A 1 85 ? 9.551 26.510 -12.446 1.00 50.78 85 ARG A CA 1
ATOM 694 C C . ARG A 1 85 ? 8.021 26.562 -12.333 1.00 50.78 85 ARG A C 1
ATOM 696 O O . ARG A 1 85 ? 7.357 25.663 -12.840 1.00 50.78 85 ARG A O 1
ATOM 703 N N . TYR A 1 86 ? 7.455 27.626 -11.757 1.00 45.22 86 TYR A N 1
ATOM 704 C CA . TYR A 1 86 ? 5.998 27.842 -11.692 1.00 45.22 86 TYR A CA 1
ATOM 705 C C . TYR A 1 86 ? 5.385 28.366 -13.007 1.00 45.22 86 TYR A C 1
ATOM 707 O O . TYR A 1 86 ? 4.178 28.251 -13.214 1.00 45.22 86 TYR A O 1
ATOM 715 N N . LEU A 1 87 ? 6.199 28.890 -13.930 1.00 47.78 87 LEU A N 1
ATOM 716 C CA . LEU A 1 87 ? 5.789 29.326 -15.275 1.00 47.78 87 LEU A CA 1
ATOM 717 C C . LEU A 1 87 ? 6.031 28.266 -16.368 1.00 47.78 87 LEU A C 1
ATOM 719 O O . LEU A 1 87 ? 5.596 28.447 -17.511 1.00 47.78 87 LEU A O 1
ATOM 723 N N . GLY A 1 88 ? 6.681 27.144 -16.033 1.00 43.97 88 GLY A N 1
ATOM 724 C CA . GLY A 1 88 ? 6.953 26.020 -16.938 1.00 43.97 88 GLY A CA 1
ATOM 725 C C . GLY A 1 88 ? 5.703 25.440 -17.611 1.00 43.97 88 GLY A C 1
ATOM 726 O O . GLY A 1 88 ? 5.769 25.013 -18.763 1.00 43.97 88 GLY A O 1
ATOM 727 N N . THR A 1 89 ? 4.540 25.543 -16.965 1.00 47.09 89 THR A N 1
ATOM 728 C CA . THR A 1 89 ? 3.243 25.119 -17.519 1.00 47.09 89 THR A CA 1
ATOM 729 C C . THR A 1 89 ? 2.742 26.033 -18.650 1.00 47.09 89 THR A C 1
ATOM 731 O O . THR A 1 89 ? 1.968 25.601 -19.500 1.00 47.09 89 THR A O 1
ATOM 734 N N . ILE A 1 90 ? 3.190 27.296 -18.718 1.00 40.44 90 ILE A N 1
ATOM 735 C CA . ILE A 1 90 ? 2.690 28.287 -19.692 1.00 40.44 90 ILE A CA 1
ATOM 736 C C . ILE A 1 90 ? 3.593 28.385 -20.934 1.00 40.44 90 ILE A C 1
ATOM 738 O O . ILE A 1 90 ? 3.096 28.580 -22.045 1.00 40.44 90 ILE A O 1
ATOM 742 N N . SER A 1 91 ? 4.906 28.174 -20.806 1.00 42.03 91 SER A N 1
ATOM 743 C CA . SER A 1 91 ? 5.813 28.236 -21.968 1.00 42.03 91 SER A CA 1
ATOM 744 C C . SER A 1 91 ? 5.765 27.008 -22.879 1.00 42.03 91 SER A C 1
ATOM 746 O O . SER A 1 91 ? 6.034 27.143 -24.073 1.00 42.03 91 SER A O 1
ATOM 748 N N . PHE A 1 92 ? 5.352 25.841 -22.376 1.00 41.16 92 PHE A N 1
ATOM 749 C CA . PHE A 1 92 ? 5.121 24.663 -23.225 1.00 41.16 92 PHE A CA 1
ATOM 750 C C . PHE A 1 92 ? 3.988 24.911 -24.245 1.00 41.16 92 PHE A C 1
ATOM 752 O O . PHE A 1 92 ? 4.015 24.411 -25.366 1.00 41.16 92 PHE A O 1
ATOM 759 N N . ILE A 1 93 ? 3.038 25.793 -23.905 1.00 40.19 93 ILE A N 1
ATOM 760 C CA . ILE A 1 93 ? 1.924 26.205 -24.773 1.00 40.19 93 ILE A CA 1
ATOM 761 C C . ILE A 1 93 ? 2.366 27.241 -25.828 1.00 40.19 93 ILE A C 1
ATOM 763 O O . ILE A 1 93 ? 1.763 27.338 -26.898 1.00 40.19 93 ILE A O 1
ATOM 767 N N . MET A 1 94 ? 3.428 28.016 -25.576 1.00 34.00 94 MET A N 1
ATOM 768 C CA . MET A 1 94 ? 3.826 29.122 -26.460 1.00 34.00 94 MET A CA 1
ATOM 769 C C . MET A 1 94 ? 4.735 28.691 -27.621 1.00 34.00 94 MET A C 1
ATOM 771 O O . MET A 1 94 ? 4.642 29.272 -28.703 1.00 34.00 94 MET A O 1
ATOM 775 N N . VAL A 1 95 ? 5.533 27.628 -27.454 1.00 39.94 95 VAL A N 1
ATOM 776 C CA . VAL A 1 95 ? 6.328 27.023 -28.548 1.00 39.94 95 VAL A CA 1
ATOM 777 C C . VAL A 1 95 ? 5.423 26.427 -29.644 1.00 39.94 95 VAL A C 1
ATOM 779 O O . VAL A 1 95 ? 5.804 26.365 -30.810 1.00 39.94 95 VAL A O 1
ATOM 782 N N . LEU A 1 96 ? 4.164 26.113 -29.320 1.00 37.09 96 LEU A N 1
ATOM 783 C CA . LEU A 1 96 ? 3.168 25.583 -30.258 1.00 37.09 96 LEU A CA 1
ATOM 784 C C . LEU A 1 96 ? 2.475 26.647 -31.137 1.00 37.09 96 LEU A C 1
ATOM 786 O O . LEU A 1 96 ? 1.604 26.303 -31.939 1.00 37.09 96 LEU A O 1
ATOM 790 N N . ARG A 1 97 ? 2.825 27.939 -31.030 1.00 37.62 97 ARG A N 1
ATOM 791 C CA . ARG A 1 97 ? 2.140 29.016 -31.780 1.00 37.62 97 ARG A CA 1
ATOM 792 C C . ARG A 1 97 ? 2.781 29.459 -33.101 1.00 37.62 97 ARG A C 1
ATOM 794 O O . ARG A 1 97 ? 2.184 30.305 -33.764 1.00 37.62 97 ARG A O 1
ATOM 801 N N . SER A 1 98 ? 3.892 28.869 -33.550 1.00 39.44 98 SER A N 1
ATOM 802 C CA . SER A 1 98 ? 4.633 29.400 -34.716 1.00 39.44 98 SER A CA 1
ATOM 803 C C . SER A 1 98 ? 4.600 28.584 -36.016 1.00 39.44 98 SER A C 1
ATOM 805 O O . SER A 1 98 ? 5.303 28.953 -36.950 1.00 39.44 98 SER A O 1
ATOM 807 N N . CYS A 1 99 ? 3.774 27.542 -36.168 1.00 34.91 99 CYS A N 1
ATOM 808 C CA . CYS A 1 99 ? 3.608 26.888 -37.478 1.00 34.91 99 CYS A CA 1
ATOM 809 C C . CYS A 1 99 ? 2.193 26.308 -37.682 1.00 34.91 99 CYS A C 1
ATOM 811 O O . CYS A 1 99 ? 1.822 25.341 -37.017 1.00 34.91 99 CYS A O 1
ATOM 813 N N . PRO A 1 100 ? 1.384 26.840 -38.620 1.00 40.72 100 PRO A N 1
ATOM 814 C CA . PRO A 1 100 ? -0.003 26.409 -38.825 1.00 40.72 100 PRO A CA 1
ATOM 815 C C . PRO A 1 100 ? -0.160 25.037 -39.518 1.00 40.72 100 PRO A C 1
ATOM 817 O O . PRO A 1 100 ? -1.289 24.602 -39.725 1.00 40.72 100 PRO A O 1
ATOM 820 N N . GLY A 1 101 ? 0.935 24.338 -39.844 1.00 41.81 101 GLY A N 1
ATOM 821 C CA . GLY A 1 101 ? 0.921 23.063 -40.580 1.00 41.81 101 GLY A CA 1
ATOM 822 C C . GLY A 1 101 ? 0.941 21.776 -39.741 1.00 41.81 101 GLY A C 1
ATOM 823 O O . GLY A 1 101 ? 0.733 20.705 -40.296 1.00 41.81 101 GLY A O 1
ATOM 824 N N . ALA A 1 102 ? 1.158 21.839 -38.422 1.00 43.16 102 ALA A N 1
ATOM 825 C CA . ALA A 1 102 ? 1.373 20.647 -37.580 1.00 43.16 102 ALA A CA 1
ATOM 826 C C . ALA A 1 102 ? 0.195 20.310 -36.638 1.00 43.16 102 ALA A C 1
ATOM 828 O O . ALA A 1 102 ? 0.369 19.646 -35.619 1.00 43.16 102 ALA A O 1
ATOM 829 N N . ARG A 1 103 ? -1.022 20.775 -36.954 1.00 47.22 103 ARG A N 1
ATOM 830 C CA . ARG A 1 103 ? -2.186 20.703 -36.045 1.00 47.22 103 ARG A CA 1
ATOM 831 C C . ARG A 1 103 ? -2.831 19.322 -35.877 1.00 47.22 103 ARG A C 1
ATOM 833 O O . ARG A 1 103 ? -3.637 19.171 -34.969 1.00 47.22 103 ARG A O 1
ATOM 840 N N . LEU A 1 104 ? -2.506 18.332 -36.707 1.00 48.28 104 LEU A N 1
ATOM 841 C CA . LEU A 1 104 ? -3.155 17.010 -36.650 1.00 48.28 104 LEU A CA 1
ATOM 842 C C . LEU A 1 104 ? -2.272 15.904 -36.059 1.00 48.28 104 LEU A C 1
ATOM 844 O O . LEU A 1 104 ? -2.803 14.949 -35.509 1.00 48.28 104 LEU A O 1
ATOM 848 N N . LEU A 1 105 ? -0.944 16.052 -36.095 1.00 44.88 105 LEU A N 1
ATOM 849 C CA . LEU A 1 105 ? -0.017 15.039 -35.571 1.00 44.88 105 LEU A CA 1
ATOM 850 C C . LEU A 1 105 ? 0.229 15.159 -34.058 1.00 44.88 105 LEU A C 1
ATOM 852 O O . LEU A 1 105 ? 0.528 14.165 -33.409 1.00 44.88 105 LEU A O 1
ATOM 856 N N . TRP A 1 106 ? 0.040 16.346 -33.472 1.00 40.34 106 TRP A N 1
ATOM 857 C CA . TRP A 1 106 ? 0.375 16.593 -32.062 1.00 40.34 106 TRP A CA 1
ATOM 858 C C . TRP A 1 106 ? -0.808 16.575 -31.091 1.00 40.34 106 TRP A C 1
ATOM 860 O O . TRP A 1 106 ? -0.585 16.472 -29.890 1.00 40.34 106 TRP A O 1
ATOM 870 N N . VAL A 1 107 ? -2.058 16.592 -31.572 1.00 45.09 107 VAL A N 1
ATOM 871 C CA . VAL A 1 107 ? -3.218 16.317 -30.698 1.00 45.09 107 VAL A CA 1
ATOM 872 C C . VAL A 1 107 ? -3.183 14.860 -30.222 1.00 45.09 107 VAL A C 1
ATOM 874 O O . VAL A 1 107 ? -3.526 14.596 -29.078 1.00 45.09 107 VAL A O 1
ATOM 877 N N . GLY A 1 108 ? -2.680 13.937 -31.051 1.00 43.88 108 GLY A N 1
ATOM 878 C CA . GLY A 1 108 ? -2.442 12.547 -30.650 1.00 43.88 108 GLY A CA 1
ATOM 879 C C . GLY A 1 108 ? -1.324 12.400 -29.614 1.00 43.88 108 GLY A C 1
ATOM 880 O O . GLY A 1 108 ? -1.485 11.657 -28.655 1.00 43.88 108 GLY A O 1
ATOM 881 N N . LEU A 1 109 ? -0.227 13.158 -29.748 1.00 46.59 109 LEU A N 1
ATOM 882 C CA . LEU A 1 109 ? 0.899 13.065 -28.812 1.00 46.59 109 LEU A CA 1
ATOM 883 C C . LEU A 1 109 ? 0.617 13.732 -27.452 1.00 46.59 109 LEU A C 1
ATOM 885 O O . LEU A 1 109 ? 1.092 13.243 -26.436 1.00 46.59 109 LEU A O 1
ATOM 889 N N . LEU A 1 110 ? -0.190 14.802 -27.408 1.00 42.22 110 LEU A N 1
ATOM 890 C CA . LEU A 1 110 ? -0.566 15.470 -26.150 1.00 42.22 110 LEU A CA 1
ATOM 891 C C . LEU A 1 110 ? -1.635 14.699 -25.349 1.00 42.22 110 LEU A C 1
ATOM 893 O O . LEU A 1 110 ? -1.772 14.906 -24.147 1.00 42.22 110 LEU A O 1
ATOM 897 N N . LEU A 1 111 ? -2.393 13.814 -26.008 1.00 42.25 111 LEU A N 1
ATOM 898 C CA . LEU A 1 111 ? -3.345 12.904 -25.360 1.00 42.25 111 LEU A CA 1
ATOM 899 C C . LEU A 1 111 ? -2.667 11.664 -24.752 1.00 42.25 111 LEU A C 1
ATOM 901 O O . LEU A 1 111 ? -3.261 11.032 -23.886 1.00 42.25 111 LEU A O 1
ATOM 905 N N . CYS A 1 112 ? -1.423 11.353 -25.135 1.00 44.53 112 CYS A N 1
ATOM 906 C CA . CYS A 1 112 ? -0.632 10.276 -24.527 1.00 44.53 112 CYS A CA 1
ATOM 907 C C . CYS A 1 112 ? 0.254 10.737 -23.357 1.00 44.53 112 CYS A C 1
ATOM 909 O O . CYS A 1 112 ? 0.687 9.902 -22.575 1.00 44.53 112 CYS A O 1
ATOM 911 N N . THR A 1 113 ? 0.498 12.040 -23.179 1.00 44.97 113 THR A N 1
ATOM 912 C CA . THR A 1 113 ? 1.321 12.569 -22.067 1.00 44.97 113 THR A CA 1
ATOM 913 C C . THR A 1 113 ? 0.527 12.892 -20.795 1.00 44.97 113 THR A C 1
ATOM 915 O O . THR A 1 113 ? 1.058 13.529 -19.893 1.00 44.97 113 THR A O 1
ATOM 918 N N . LEU A 1 114 ? -0.749 12.500 -20.729 1.00 42.66 114 LEU A N 1
ATOM 919 C CA . LEU A 1 114 ? -1.568 12.540 -19.506 1.00 42.66 114 LEU A CA 1
ATOM 920 C C . LEU A 1 114 ? -1.819 11.143 -18.925 1.00 42.66 114 LEU A C 1
ATOM 922 O O . LEU A 1 114 ? -2.662 10.983 -18.046 1.00 42.66 114 LEU A O 1
ATOM 926 N N . VAL A 1 115 ? -1.104 10.133 -19.416 1.00 42.31 115 VAL A N 1
ATOM 927 C CA . VAL A 1 115 ? -0.953 8.890 -18.672 1.00 42.31 115 VAL A CA 1
ATOM 928 C C . VAL A 1 115 ? 0.273 9.111 -17.804 1.00 42.31 115 VAL A C 1
ATOM 930 O O . VAL A 1 115 ? 1.396 9.067 -18.304 1.00 42.31 115 VAL A O 1
ATOM 933 N N . ASP A 1 116 ? 0.054 9.444 -16.531 1.00 39.97 116 ASP A N 1
ATOM 934 C CA . ASP A 1 116 ? 1.104 9.296 -15.529 1.00 39.97 116 ASP A CA 1
ATOM 935 C C . ASP A 1 116 ? 1.632 7.868 -15.685 1.00 39.97 116 ASP A C 1
ATOM 937 O O . ASP A 1 116 ? 0.907 6.899 -15.457 1.00 39.97 116 ASP A O 1
ATOM 941 N N . ALA A 1 117 ? 2.869 7.732 -16.159 1.00 45.38 117 ALA A N 1
ATOM 942 C CA . ALA A 1 117 ? 3.570 6.461 -16.166 1.00 45.38 117 ALA A CA 1
ATOM 943 C C . ALA A 1 117 ? 3.907 6.134 -14.707 1.00 45.38 117 ALA A C 1
ATOM 945 O O . ALA A 1 117 ? 5.029 6.335 -14.246 1.00 45.38 117 ALA A O 1
ATOM 946 N N . SER A 1 118 ? 2.902 5.723 -13.934 1.00 53.75 118 SER A N 1
ATOM 947 C CA . SER A 1 118 ? 3.114 5.197 -12.598 1.00 53.75 118 SER A CA 1
ATOM 948 C C . SER A 1 118 ? 3.794 3.841 -12.759 1.00 53.75 118 SER A C 1
ATOM 950 O O . SER A 1 118 ? 3.185 2.879 -13.236 1.00 53.75 118 SER A O 1
ATOM 952 N N . ALA A 1 119 ? 5.079 3.780 -12.400 1.00 64.50 119 ALA A N 1
ATOM 953 C CA . ALA A 1 119 ? 5.852 2.545 -12.416 1.00 64.50 119 ALA A CA 1
ATOM 954 C C . ALA A 1 119 ? 5.059 1.437 -11.708 1.00 64.50 119 ALA A C 1
ATOM 956 O O . ALA A 1 119 ? 4.514 1.635 -10.616 1.00 64.50 119 ALA A O 1
ATOM 957 N N . SER A 1 120 ? 4.919 0.298 -12.379 1.00 79.62 120 SER A N 1
ATOM 958 C CA . SER A 1 120 ? 4.165 -0.837 -11.860 1.00 79.62 120 SER A CA 1
ATOM 959 C C . SER A 1 120 ? 5.121 -1.835 -11.255 1.00 79.62 120 SER A C 1
ATOM 961 O O . SER A 1 120 ? 5.975 -2.385 -11.936 1.00 79.62 120 SER A O 1
ATOM 963 N N . LEU A 1 121 ? 4.961 -2.038 -9.956 1.00 87.50 121 LEU A N 1
ATOM 964 C CA . LEU A 1 121 ? 5.834 -2.846 -9.129 1.00 87.50 121 LEU A CA 1
ATOM 965 C C . LEU A 1 121 ? 5.299 -4.273 -9.104 1.00 87.50 121 LEU A C 1
ATOM 967 O O . LEU A 1 121 ? 4.144 -4.502 -8.718 1.00 87.50 121 LEU A O 1
ATOM 971 N N . LYS A 1 122 ? 6.136 -5.233 -9.500 1.00 89.25 122 LYS A N 1
ATOM 972 C CA . LYS A 1 122 ? 5.786 -6.652 -9.481 1.00 89.25 122 LYS A CA 1
ATOM 973 C C . LYS A 1 122 ? 6.368 -7.324 -8.246 1.00 89.25 122 LYS A C 1
ATOM 975 O O . LYS A 1 122 ? 7.580 -7.407 -8.064 1.00 89.25 122 LYS A O 1
ATOM 980 N N . PHE A 1 123 ? 5.482 -7.883 -7.434 1.00 93.44 123 PHE A N 1
ATOM 981 C CA . PHE A 1 123 ? 5.827 -8.689 -6.275 1.00 93.44 123 PHE A CA 1
ATOM 982 C C . PHE A 1 123 ? 5.590 -10.161 -6.607 1.00 93.44 123 PHE A C 1
ATOM 984 O O . PHE A 1 123 ? 4.461 -10.589 -6.856 1.00 93.44 123 PHE A O 1
ATOM 991 N N . SER A 1 124 ? 6.663 -10.946 -6.633 1.00 90.75 124 SER A N 1
ATOM 992 C CA . SER A 1 124 ? 6.621 -12.366 -7.004 1.00 90.75 124 SER A CA 1
ATOM 993 C C . SER A 1 124 ? 6.058 -13.269 -5.901 1.00 90.75 124 SER A C 1
ATOM 995 O O . SER A 1 124 ? 5.715 -14.416 -6.169 1.00 90.75 124 SER A O 1
ATOM 997 N N . GLY A 1 125 ? 5.981 -12.769 -4.663 1.00 91.81 125 GLY A N 1
ATOM 998 C CA . GLY A 1 125 ? 5.683 -13.572 -3.476 1.00 91.81 125 GLY A CA 1
ATOM 999 C C . GLY A 1 125 ? 6.910 -14.302 -2.915 1.00 91.81 125 GLY A C 1
ATOM 1000 O O . GLY A 1 125 ? 6.770 -15.093 -1.982 1.00 91.81 125 GLY A O 1
ATOM 1001 N N . ALA A 1 126 ? 8.107 -14.053 -3.464 1.00 88.75 126 ALA A N 1
ATOM 1002 C CA . ALA A 1 126 ? 9.342 -14.680 -3.009 1.00 88.75 126 ALA A CA 1
ATOM 1003 C C . ALA A 1 126 ? 9.649 -14.338 -1.545 1.00 88.75 126 ALA A C 1
ATOM 1005 O O . ALA A 1 126 ? 9.414 -13.224 -1.068 1.00 88.75 126 ALA A O 1
ATOM 1006 N N . GLU A 1 127 ? 10.208 -15.304 -0.816 1.00 88.94 127 GLU A N 1
ATOM 1007 C CA . GLU A 1 127 ? 10.619 -15.075 0.563 1.00 88.94 127 GLU A CA 1
ATOM 1008 C C . GLU A 1 127 ? 11.707 -13.995 0.631 1.00 88.94 127 GLU A C 1
ATOM 1010 O O . GLU A 1 127 ? 12.673 -14.013 -0.127 1.00 88.94 127 GLU A O 1
ATOM 1015 N N . GLY A 1 128 ? 11.541 -13.041 1.550 1.00 85.81 128 GLY A N 1
ATOM 1016 C CA . GLY A 1 128 ? 12.481 -11.936 1.715 1.00 85.81 128 GLY A CA 1
ATOM 1017 C C . GLY A 1 128 ? 12.314 -10.797 0.709 1.00 85.81 128 GLY A C 1
ATOM 1018 O O . GLY A 1 128 ? 13.146 -9.893 0.729 1.00 85.81 128 GLY A O 1
ATOM 1019 N N . GLN A 1 129 ? 11.261 -10.793 -0.121 1.00 93.31 129 GLN A N 1
ATOM 1020 C CA . GLN A 1 129 ? 10.923 -9.612 -0.916 1.00 93.31 129 GLN A CA 1
ATOM 1021 C C . GLN A 1 129 ? 10.369 -8.485 -0.027 1.00 93.31 129 GLN A C 1
ATOM 1023 O O . GLN A 1 129 ? 9.640 -8.753 0.934 1.00 93.31 129 GLN A O 1
ATOM 1028 N N . TRP A 1 130 ? 10.675 -7.234 -0.358 1.00 94.56 130 TRP A N 1
ATOM 1029 C CA . TRP A 1 130 ? 10.108 -6.035 0.267 1.00 94.56 130 TRP A CA 1
ATOM 1030 C C . TRP A 1 130 ? 10.559 -4.775 -0.480 1.00 94.56 130 TRP A C 1
ATOM 1032 O O . TRP A 1 130 ? 11.590 -4.762 -1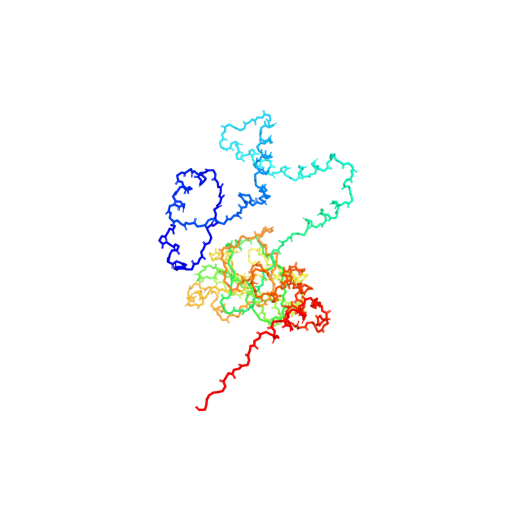.155 1.00 94.56 130 TRP A O 1
ATOM 1042 N N . MET A 1 131 ? 9.821 -3.684 -0.291 1.00 94.19 131 MET A N 1
ATOM 1043 C CA . MET A 1 131 ? 10.284 -2.329 -0.604 1.00 94.19 131 MET A CA 1
ATOM 1044 C C . MET A 1 131 ? 10.148 -1.431 0.615 1.00 94.19 131 MET A C 1
ATOM 1046 O O . MET A 1 131 ? 9.210 -1.589 1.396 1.00 94.19 131 MET A O 1
ATOM 1050 N N . ALA A 1 132 ? 11.066 -0.483 0.764 1.00 92.81 132 ALA A N 1
ATOM 1051 C CA . ALA A 1 132 ? 11.034 0.536 1.798 1.00 92.81 132 ALA A CA 1
ATOM 1052 C C . ALA A 1 132 ? 10.924 1.934 1.193 1.00 92.81 132 ALA A C 1
ATOM 1054 O O . ALA A 1 132 ? 11.666 2.315 0.284 1.00 92.81 132 ALA A O 1
ATOM 1055 N N . PHE A 1 133 ? 10.037 2.717 1.789 1.00 92.25 133 PHE A N 1
ATOM 1056 C CA . PHE A 1 133 ? 9.807 4.123 1.495 1.00 92.25 133 PHE A CA 1
ATOM 1057 C C . PHE A 1 133 ? 10.084 4.968 2.749 1.00 92.25 133 PHE A C 1
ATOM 1059 O O . PHE A 1 133 ? 10.188 4.429 3.862 1.00 92.25 133 PHE A O 1
ATOM 1066 N N . PRO A 1 134 ? 10.212 6.302 2.615 1.00 90.50 134 PRO A N 1
ATOM 1067 C CA . PRO A 1 134 ? 10.280 7.194 3.757 1.00 90.50 134 PRO A CA 1
ATOM 1068 C C . PRO A 1 134 ? 9.109 6.968 4.705 1.00 90.50 134 PRO A C 1
ATOM 1070 O O . PRO A 1 134 ? 8.029 6.534 4.307 1.00 90.50 134 PRO A O 1
ATOM 1073 N N . MET A 1 135 ? 9.342 7.292 5.971 1.00 91.50 135 MET A N 1
ATOM 1074 C CA . MET A 1 135 ? 8.318 7.252 7.003 1.00 91.50 135 MET A CA 1
ATOM 1075 C C . MET A 1 135 ? 7.060 7.997 6.544 1.00 91.50 135 MET A C 1
ATOM 1077 O O . MET A 1 135 ? 7.104 9.190 6.229 1.00 91.50 135 MET A O 1
ATOM 1081 N N . TRP A 1 136 ? 5.924 7.303 6.566 1.00 93.00 136 TRP A N 1
ATOM 1082 C CA . TRP A 1 136 ? 4.631 7.953 6.434 1.00 93.00 136 TRP A CA 1
ATOM 1083 C C . TRP A 1 136 ? 4.251 8.575 7.779 1.00 93.00 136 TRP A C 1
ATOM 1085 O O . TRP A 1 136 ? 4.059 7.872 8.769 1.00 93.00 136 TRP A O 1
ATOM 1095 N N . ASN A 1 137 ? 4.131 9.904 7.825 1.00 86.81 137 ASN A N 1
ATOM 1096 C CA . ASN A 1 137 ? 3.677 10.607 9.022 1.00 86.81 137 ASN A CA 1
ATOM 1097 C C . ASN A 1 137 ? 2.164 10.411 9.246 1.00 86.81 137 ASN A C 1
ATOM 1099 O O . ASN A 1 137 ? 1.352 11.301 8.998 1.00 86.81 137 ASN A O 1
ATOM 1103 N N . ALA A 1 138 ? 1.794 9.228 9.732 1.00 85.56 138 ALA A N 1
ATOM 1104 C CA . ALA A 1 138 ? 0.417 8.800 9.955 1.00 85.56 138 ALA A CA 1
ATOM 1105 C C . ALA A 1 138 ? -0.157 9.251 11.321 1.00 85.56 138 ALA A C 1
ATOM 1107 O O . ALA A 1 138 ? -1.140 8.682 11.812 1.00 85.56 138 ALA A O 1
ATOM 1108 N N . CYS A 1 139 ? 0.447 10.267 11.958 1.00 84.06 139 CYS A N 1
ATOM 1109 C CA . CYS A 1 139 ? 0.077 10.712 13.305 1.00 84.06 139 CYS A CA 1
ATOM 1110 C C . CYS A 1 139 ? -1.374 11.172 13.398 1.00 84.06 139 CYS A C 1
ATOM 1112 O O . CYS A 1 139 ? -2.071 10.869 14.364 1.00 84.06 139 CYS A O 1
ATOM 1114 N N . CYS A 1 140 ? -1.814 11.909 12.387 1.00 87.69 140 CYS A N 1
ATOM 1115 C CA . CYS A 1 140 ? -2.890 12.870 12.518 1.00 87.69 140 CYS A CA 1
ATOM 1116 C C . CYS A 1 140 ? -3.895 12.658 11.377 1.00 87.69 140 CYS A C 1
ATOM 1118 O O . CYS A 1 140 ? -4.423 11.554 11.230 1.00 87.69 140 CYS A O 1
ATOM 1120 N N . GLU A 1 141 ? -4.159 13.694 10.581 1.00 93.50 141 GLU A N 1
ATOM 1121 C CA . GLU A 1 141 ? -4.859 13.580 9.304 1.00 93.50 141 GLU A CA 1
ATOM 1122 C C . GLU A 1 141 ? -3.840 13.307 8.200 1.00 93.50 141 GLU A C 1
ATOM 1124 O O . GLU A 1 141 ? -2.965 14.133 7.943 1.00 93.50 141 GLU A O 1
ATOM 1129 N N . SER A 1 142 ? -3.911 12.130 7.584 1.00 95.12 142 SER A N 1
ATOM 1130 C CA . SER A 1 142 ? -3.039 11.771 6.467 1.00 95.12 142 SER A CA 1
ATOM 1131 C C . SER A 1 142 ? -3.614 10.594 5.689 1.00 95.12 142 SER A C 1
ATOM 1133 O O . SER A 1 142 ? -4.423 9.823 6.211 1.00 95.12 142 SER A O 1
ATOM 1135 N N . GLU A 1 143 ? -3.183 10.443 4.444 1.00 96.56 143 GLU A N 1
ATOM 1136 C CA . GLU A 1 143 ? -3.664 9.409 3.541 1.00 96.56 143 GLU A CA 1
ATOM 1137 C C . GLU A 1 143 ? -2.512 8.747 2.787 1.00 96.56 143 GLU A C 1
ATOM 1139 O O . GLU A 1 143 ? -1.564 9.414 2.366 1.00 96.56 143 GLU A O 1
ATOM 1144 N N . MET A 1 144 ? -2.626 7.433 2.608 1.00 97.62 144 MET A N 1
ATOM 1145 C CA . MET A 1 144 ? -1.810 6.652 1.690 1.00 97.62 144 MET A CA 1
ATOM 1146 C C . MET A 1 144 ? -2.727 5.842 0.775 1.00 97.62 144 MET A C 1
ATOM 1148 O O . MET A 1 144 ? -3.692 5.233 1.244 1.00 97.62 144 MET A O 1
ATOM 1152 N N . SER A 1 145 ? -2.441 5.852 -0.522 1.00 98.00 145 SER A N 1
ATOM 1153 C CA . SER A 1 145 ? -3.231 5.168 -1.542 1.00 98.00 145 SER A CA 1
ATOM 1154 C C . SER A 1 145 ? -2.341 4.454 -2.549 1.00 98.00 145 SER A C 1
ATOM 1156 O O . SER A 1 145 ? -1.186 4.826 -2.743 1.00 98.00 145 SER A O 1
ATOM 1158 N N . PHE A 1 146 ? -2.863 3.384 -3.136 1.00 97.69 146 PHE A N 1
ATOM 1159 C CA . PHE A 1 146 ? -2.235 2.632 -4.217 1.00 97.69 146 PHE A CA 1
ATOM 1160 C C . PHE A 1 146 ? -3.292 1.795 -4.940 1.00 97.69 146 PHE A C 1
ATOM 1162 O O . PHE A 1 146 ? -4.348 1.486 -4.384 1.00 97.69 146 PHE A O 1
ATOM 1169 N N . ASN A 1 147 ? -2.990 1.371 -6.161 1.00 97.50 147 ASN A N 1
ATOM 1170 C CA . ASN A 1 147 ? -3.777 0.377 -6.882 1.00 97.50 147 ASN A CA 1
ATOM 1171 C C . ASN A 1 147 ? -3.080 -0.976 -6.797 1.00 97.50 147 ASN A C 1
ATOM 1173 O O . ASN A 1 147 ? -1.855 -1.047 -6.891 1.00 97.50 147 ASN A O 1
ATOM 1177 N N . MET A 1 148 ? -3.844 -2.055 -6.652 1.00 96.88 148 MET A N 1
ATOM 1178 C CA . MET A 1 148 ? -3.290 -3.404 -6.582 1.00 96.88 148 MET A CA 1
ATOM 1179 C C . MET A 1 148 ? -4.072 -4.417 -7.410 1.00 96.88 148 MET A C 1
ATOM 1181 O O . MET A 1 148 ? -5.269 -4.261 -7.624 1.00 96.88 148 MET A O 1
ATOM 1185 N N . LYS A 1 149 ? -3.390 -5.479 -7.839 1.00 96.19 149 LYS A N 1
ATOM 1186 C CA . LYS A 1 149 ? -3.981 -6.611 -8.563 1.00 96.19 149 LYS A CA 1
ATOM 1187 C C . LYS A 1 149 ? -3.337 -7.914 -8.110 1.00 96.19 149 LYS A C 1
ATOM 1189 O O . LYS A 1 149 ? -2.112 -8.035 -8.116 1.00 96.19 149 LYS A O 1
ATOM 1194 N N . THR A 1 150 ? -4.141 -8.911 -7.745 1.00 96.75 150 THR A N 1
ATOM 1195 C CA . THR A 1 150 ? -3.631 -10.224 -7.322 1.00 96.75 150 THR A CA 1
ATOM 1196 C C . THR A 1 150 ? -4.641 -11.353 -7.538 1.00 96.75 150 THR A C 1
ATOM 1198 O O . THR A 1 150 ? -5.836 -11.124 -7.701 1.00 96.75 150 THR A O 1
ATOM 1201 N N . LYS A 1 151 ? -4.140 -12.590 -7.512 1.00 96.62 151 LYS A N 1
ATOM 1202 C CA . LYS A 1 151 ? -4.906 -13.842 -7.380 1.00 96.62 151 LYS A CA 1
ATOM 1203 C C . LYS A 1 151 ? -4.689 -14.517 -6.017 1.00 96.62 151 LYS A C 1
ATOM 1205 O O . LYS A 1 151 ? -5.373 -15.488 -5.690 1.00 96.62 151 LYS A O 1
ATOM 1210 N N . SER A 1 152 ? -3.694 -14.060 -5.251 1.00 97.12 152 SER A N 1
ATOM 1211 C CA . SER A 1 152 ? -3.359 -14.640 -3.954 1.00 97.12 152 SER A CA 1
ATOM 1212 C C . SER A 1 152 ? -4.480 -14.364 -2.962 1.00 97.12 152 SER A C 1
ATOM 1214 O O . SER A 1 152 ? -5.141 -13.336 -3.019 1.00 97.12 152 SER A O 1
ATOM 1216 N N . SER A 1 153 ? -4.712 -15.298 -2.044 1.00 97.56 153 SER A N 1
ATOM 1217 C CA . SER A 1 153 ? -5.690 -15.116 -0.964 1.00 97.56 153 SER A CA 1
ATOM 1218 C C . SER A 1 153 ? -5.064 -14.578 0.322 1.00 97.56 153 SER A C 1
ATOM 1220 O O . SER A 1 153 ? -5.807 -14.209 1.229 1.00 97.56 153 SER A O 1
ATOM 1222 N N . HIS A 1 154 ? -3.731 -14.565 0.417 1.00 97.62 154 HIS A N 1
ATOM 1223 C CA . HIS A 1 154 ? -2.990 -14.161 1.611 1.00 97.62 154 HIS A CA 1
ATOM 1224 C C . HIS A 1 154 ? -1.751 -13.340 1.242 1.00 97.62 154 HIS A C 1
ATOM 1226 O O . HIS A 1 154 ? -1.129 -13.593 0.210 1.00 97.62 154 HIS A O 1
ATOM 1232 N N . GLY A 1 155 ? -1.378 -12.375 2.084 1.00 96.94 155 GLY A N 1
ATOM 1233 C CA . GLY A 1 155 ? -0.173 -11.574 1.858 1.00 96.94 155 GLY A CA 1
ATOM 1234 C C . GLY A 1 155 ? -0.065 -10.338 2.741 1.00 96.94 155 GLY A C 1
ATOM 1235 O O . GLY A 1 155 ? -1.071 -9.711 3.068 1.00 96.94 155 GLY A O 1
ATOM 1236 N N . LEU A 1 156 ? 1.161 -9.965 3.101 1.00 97.88 156 LEU A N 1
ATOM 1237 C CA . LEU A 1 156 ? 1.470 -8.694 3.751 1.00 97.88 156 LEU A CA 1
ATOM 1238 C C . LEU A 1 156 ? 1.620 -7.584 2.706 1.00 97.88 156 LEU A C 1
ATOM 1240 O O . LEU A 1 156 ? 2.594 -7.573 1.956 1.00 97.88 156 LEU A O 1
ATOM 1244 N N . LEU A 1 157 ? 0.670 -6.647 2.680 1.00 97.94 157 LEU A N 1
ATOM 1245 C CA . LEU A 1 157 ? 0.690 -5.505 1.764 1.00 97.94 157 LEU A CA 1
ATOM 1246 C C . LEU A 1 157 ? 1.500 -4.348 2.335 1.00 97.94 157 LEU A C 1
ATOM 1248 O O . LEU A 1 157 ? 2.422 -3.889 1.676 1.00 97.94 157 LEU A O 1
ATOM 1252 N N . VAL A 1 158 ? 1.169 -3.884 3.542 1.00 98.19 158 VAL A N 1
ATOM 1253 C CA . VAL A 1 158 ? 1.796 -2.705 4.161 1.00 98.19 158 VAL A CA 1
ATOM 1254 C C . VAL A 1 158 ? 2.172 -3.007 5.603 1.00 98.19 158 VAL A C 1
ATOM 1256 O O . VAL A 1 158 ? 1.378 -3.610 6.326 1.00 98.19 158 VAL A O 1
ATOM 1259 N N . TYR A 1 159 ? 3.337 -2.524 6.036 1.00 97.75 159 TYR A N 1
ATOM 1260 C CA . TYR A 1 159 ? 3.721 -2.489 7.444 1.00 97.75 159 TYR A CA 1
ATOM 1261 C C . TYR A 1 159 ? 4.528 -1.237 7.796 1.00 97.75 159 TYR A C 1
ATOM 1263 O O . TYR A 1 159 ? 5.431 -0.846 7.057 1.00 97.75 159 TYR A O 1
ATOM 1271 N N . PHE A 1 160 ? 4.240 -0.648 8.952 1.00 96.56 160 PHE A N 1
ATOM 1272 C CA . PHE A 1 160 ? 5.140 0.265 9.653 1.00 96.56 160 PHE A CA 1
ATOM 1273 C C . PHE A 1 160 ? 4.808 0.292 11.146 1.00 96.56 160 PHE A C 1
ATOM 1275 O O . PHE A 1 160 ? 3.691 -0.042 11.557 1.00 96.56 160 PHE A O 1
ATOM 1282 N N . ASP A 1 161 ? 5.770 0.717 11.955 1.00 95.88 161 ASP A N 1
ATOM 1283 C CA . ASP A 1 161 ? 5.634 0.812 13.400 1.00 95.88 161 ASP A CA 1
ATOM 1284 C C . ASP A 1 161 ? 6.532 1.894 14.021 1.00 95.88 161 ASP A C 1
ATOM 1286 O O . ASP A 1 161 ? 7.157 2.725 13.351 1.00 95.88 161 ASP A O 1
ATOM 1290 N N . ASP A 1 162 ? 6.550 1.909 15.346 1.00 94.00 162 ASP A N 1
ATOM 1291 C CA . ASP A 1 162 ? 7.462 2.681 16.173 1.00 94.00 162 ASP A CA 1
ATOM 1292 C C . ASP A 1 162 ? 8.719 1.891 16.587 1.00 94.00 162 ASP A C 1
ATOM 1294 O O . ASP A 1 162 ? 9.315 2.200 17.607 1.00 94.00 162 ASP A O 1
ATOM 1298 N N . GLU A 1 163 ? 9.171 0.907 15.804 1.00 90.75 163 GLU A N 1
ATOM 1299 C CA . GLU A 1 163 ? 10.380 0.107 16.075 1.00 90.75 163 GLU A CA 1
ATOM 1300 C C . GLU A 1 163 ? 10.336 -0.719 17.377 1.00 90.75 163 GLU A C 1
ATOM 1302 O O . GLU A 1 163 ? 11.345 -0.885 18.072 1.00 90.75 163 GLU A O 1
ATOM 1307 N N . GLY A 1 164 ? 9.173 -1.289 17.701 1.00 88.31 164 GLY A N 1
ATOM 1308 C CA . GLY A 1 164 ? 9.029 -2.251 18.795 1.00 88.31 164 GLY A CA 1
ATOM 1309 C C . GLY A 1 164 ? 8.502 -1.681 20.110 1.00 88.31 164 GLY A C 1
ATOM 1310 O O . GLY A 1 164 ? 8.592 -2.372 21.128 1.00 88.31 164 GLY A O 1
ATOM 1311 N N . PHE A 1 165 ? 7.945 -0.462 20.131 1.00 89.81 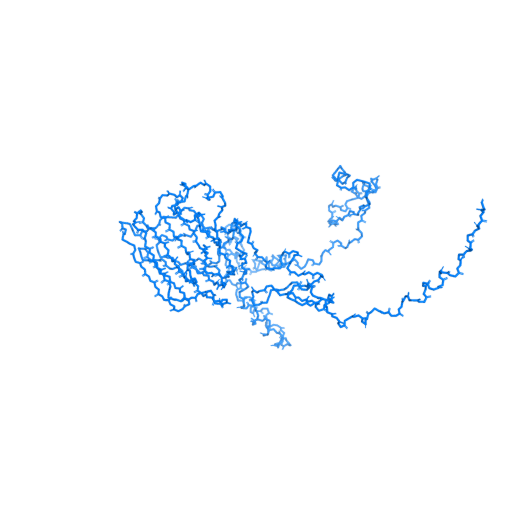165 PHE A N 1
ATOM 1312 C CA . PHE A 1 165 ? 7.217 0.006 21.311 1.00 89.81 165 PHE A CA 1
ATOM 1313 C C . PHE A 1 165 ? 5.766 -0.491 21.273 1.00 89.81 165 PHE A C 1
ATOM 1315 O O . PHE A 1 165 ? 5.471 -1.536 21.851 1.00 89.81 165 PHE A O 1
ATOM 1322 N N . CYS A 1 166 ? 4.841 0.239 20.648 1.00 91.25 166 CYS A N 1
ATOM 1323 C CA . CYS A 1 166 ? 3.407 -0.034 20.784 1.00 91.25 166 CYS A CA 1
ATOM 1324 C C . CYS A 1 166 ? 2.510 0.395 19.614 1.00 91.25 166 CYS A C 1
ATOM 1326 O O . CYS A 1 166 ? 1.377 -0.100 19.504 1.00 91.25 166 CYS A O 1
ATOM 1328 N N . ASP A 1 167 ? 2.977 1.313 18.778 1.00 95.38 167 ASP A N 1
ATOM 1329 C CA . ASP A 1 167 ? 2.242 1.881 17.658 1.00 95.38 167 ASP A CA 1
ATOM 1330 C C . ASP A 1 167 ? 2.619 1.142 16.377 1.00 95.38 167 ASP A C 1
ATOM 1332 O O . ASP A 1 167 ? 3.790 1.022 16.028 1.00 95.38 167 ASP A O 1
ATOM 1336 N N . PHE A 1 168 ? 1.618 0.630 15.669 1.00 96.81 168 PHE A N 1
ATOM 1337 C CA . PHE A 1 168 ? 1.823 -0.020 14.378 1.00 96.81 168 PHE A CA 1
ATOM 1338 C C . PHE A 1 168 ? 0.584 0.101 13.506 1.00 96.81 168 PHE A C 1
ATOM 1340 O O . PHE A 1 168 ? -0.533 0.284 14.007 1.00 96.81 168 PHE A O 1
ATOM 1347 N N . LEU A 1 169 ? 0.787 -0.076 12.205 1.00 97.88 169 LEU A N 1
ATOM 1348 C CA . LEU A 1 169 ? -0.269 -0.287 11.228 1.00 97.88 169 LEU A CA 1
ATOM 1349 C C . LEU A 1 169 ? 0.184 -1.351 10.230 1.00 97.88 169 LEU A C 1
ATOM 1351 O O . LEU A 1 169 ? 1.253 -1.257 9.630 1.00 97.88 169 LEU A O 1
ATOM 1355 N N . GLU A 1 170 ? -0.657 -2.361 10.046 1.00 97.88 170 GLU A N 1
ATOM 1356 C CA . GLU A 1 170 ? -0.447 -3.445 9.095 1.00 97.88 170 GLU A CA 1
ATOM 1357 C C . GLU A 1 170 ? -1.681 -3.595 8.200 1.00 97.88 170 GLU A C 1
ATOM 1359 O O . GLU A 1 170 ? -2.819 -3.595 8.676 1.00 97.88 170 GLU A O 1
ATOM 1364 N N . LEU A 1 171 ? -1.460 -3.724 6.893 1.00 98.56 171 LEU A N 1
ATOM 1365 C CA . LEU A 1 171 ? -2.494 -4.098 5.934 1.00 98.56 171 LEU A CA 1
ATOM 1366 C C . LEU A 1 171 ? -2.181 -5.495 5.415 1.00 98.56 171 LEU A C 1
ATOM 1368 O O . LEU A 1 171 ? -1.148 -5.727 4.784 1.00 98.56 171 LEU A O 1
ATOM 1372 N N . LEU A 1 172 ? -3.091 -6.418 5.691 1.00 97.75 172 LEU A N 1
ATOM 1373 C CA . LEU A 1 172 ? -2.974 -7.826 5.346 1.00 97.75 172 LEU A CA 1
ATOM 1374 C C . LEU A 1 172 ? -4.063 -8.197 4.351 1.00 97.75 172 LEU A C 1
ATOM 1376 O O . LEU A 1 172 ? -5.179 -7.685 4.409 1.00 97.75 172 LEU A O 1
ATOM 1380 N N . MET A 1 173 ? -3.766 -9.154 3.490 1.00 97.38 173 MET A N 1
ATOM 1381 C CA . MET A 1 173 ? -4.772 -9.895 2.757 1.00 97.38 173 MET A CA 1
ATOM 1382 C C . MET A 1 173 ? -5.039 -11.216 3.472 1.00 97.38 173 MET A C 1
ATOM 1384 O O . MET A 1 173 ? -4.099 -11.958 3.742 1.00 97.38 173 MET A O 1
ATOM 1388 N N . ASN A 1 174 ? -6.309 -11.508 3.752 1.00 95.81 174 ASN A N 1
ATOM 1389 C CA . ASN A 1 174 ? -6.762 -12.739 4.394 1.00 95.81 174 ASN A CA 1
ATOM 1390 C C . ASN A 1 174 ? -7.999 -13.272 3.667 1.00 95.81 174 ASN A C 1
ATOM 1392 O O . ASN A 1 174 ? -9.013 -12.577 3.588 1.00 95.81 174 ASN A O 1
ATOM 1396 N N . ASN A 1 175 ? -7.939 -14.508 3.165 1.00 96.62 175 ASN A N 1
ATOM 1397 C CA . ASN A 1 175 ? -9.009 -15.117 2.365 1.00 96.62 175 ASN A CA 1
ATOM 1398 C C . ASN A 1 175 ? -9.533 -14.193 1.245 1.00 96.62 175 ASN A C 1
ATOM 1400 O O . ASN A 1 175 ? -10.742 -14.058 1.060 1.00 96.62 175 ASN A O 1
ATOM 1404 N N . GLY A 1 176 ? -8.619 -13.510 0.547 1.00 97.25 176 GLY A N 1
ATOM 1405 C CA . GLY A 1 176 ? -8.942 -12.618 -0.572 1.00 97.25 176 GLY A CA 1
ATOM 1406 C C . GLY A 1 176 ? -9.543 -11.266 -0.180 1.00 97.25 176 GLY A C 1
ATOM 1407 O O . GLY A 1 176 ? -9.917 -10.497 -1.058 1.00 97.25 176 GLY A O 1
ATOM 1408 N N . LYS A 1 177 ? -9.639 -10.953 1.117 1.00 98.31 177 LYS A N 1
ATOM 1409 C CA . LYS A 1 177 ? -10.148 -9.679 1.646 1.00 98.31 177 LYS A CA 1
ATOM 1410 C C . LYS A 1 177 ? -9.039 -8.885 2.320 1.00 98.31 177 LYS A C 1
ATOM 1412 O O . LYS A 1 177 ? -8.085 -9.469 2.832 1.00 98.31 177 LYS A O 1
ATOM 1417 N N . LEU A 1 178 ? -9.184 -7.566 2.365 1.00 98.50 178 LEU A N 1
ATOM 1418 C CA . LEU A 1 178 ? -8.233 -6.678 3.024 1.00 98.50 178 LEU A CA 1
ATOM 1419 C C . LEU A 1 178 ? -8.582 -6.512 4.501 1.00 98.50 178 LEU A C 1
ATOM 1421 O O . LEU A 1 178 ? -9.711 -6.189 4.857 1.00 98.50 178 LEU A O 1
ATOM 1425 N N . ASN A 1 179 ? -7.594 -6.732 5.358 1.00 98.12 179 ASN A N 1
ATOM 1426 C CA . ASN A 1 179 ? -7.673 -6.623 6.804 1.00 98.12 179 ASN A CA 1
ATOM 1427 C C . ASN A 1 179 ? -6.631 -5.612 7.290 1.00 98.12 179 ASN A C 1
ATOM 1429 O O . ASN A 1 179 ? -5.438 -5.909 7.344 1.00 98.12 179 ASN A O 1
ATOM 1433 N N . LEU A 1 180 ? -7.091 -4.413 7.630 1.00 98.38 180 LEU A N 1
ATOM 1434 C CA . LEU A 1 180 ? -6.274 -3.346 8.190 1.00 98.38 180 LEU A CA 1
ATOM 1435 C C . LEU A 1 180 ? -6.284 -3.450 9.712 1.00 98.38 180 LEU A C 1
ATOM 1437 O O . LEU A 1 180 ? -7.350 -3.359 10.314 1.00 98.38 180 LEU A O 1
ATOM 1441 N N . ARG A 1 181 ? -5.122 -3.584 10.347 1.00 97.69 181 ARG A N 1
ATOM 1442 C CA . ARG A 1 181 ? -4.995 -3.677 11.805 1.00 97.69 181 ARG A CA 1
ATOM 1443 C C . ARG A 1 181 ? -3.993 -2.657 12.323 1.00 97.69 181 ARG A C 1
ATOM 1445 O O . ARG A 1 181 ? -2.962 -2.422 11.705 1.00 97.69 181 ARG A O 1
ATOM 1452 N N . PHE A 1 182 ? -4.309 -2.017 13.443 1.00 97.12 182 PHE A N 1
ATOM 1453 C CA . PHE A 1 182 ? -3.455 -0.976 14.010 1.00 97.12 182 PHE A CA 1
ATOM 1454 C C . PHE A 1 182 ? -3.662 -0.815 15.517 1.00 97.12 182 PHE A C 1
ATOM 1456 O O . PHE A 1 182 ? -4.702 -1.183 16.070 1.00 97.12 182 PHE A O 1
ATOM 1463 N N . SER A 1 183 ? -2.664 -0.228 16.172 1.00 96.00 183 SER A N 1
ATOM 1464 C CA . SER A 1 183 ? -2.668 0.148 17.588 1.00 96.00 183 SER A CA 1
ATOM 1465 C C . SER A 1 183 ? -2.136 1.570 17.741 1.00 96.00 183 SER A C 1
ATOM 1467 O O . SER A 1 183 ? -1.260 1.990 16.990 1.00 96.00 183 SER A O 1
ATOM 1469 N N . ILE A 1 184 ? -2.668 2.309 18.717 1.00 95.44 184 ILE A N 1
ATOM 1470 C CA . ILE A 1 184 ? -2.147 3.619 19.120 1.00 95.44 184 ILE A CA 1
ATOM 1471 C C . ILE A 1 184 ? -1.941 3.610 20.627 1.00 95.44 184 ILE A C 1
ATOM 1473 O O . ILE A 1 184 ? -2.871 3.339 21.390 1.00 95.44 184 ILE A O 1
ATOM 1477 N N . PHE A 1 185 ? -0.755 4.004 21.060 1.00 94.50 185 PHE A N 1
ATOM 1478 C CA . PHE A 1 185 ? -0.335 4.187 22.438 1.00 94.50 185 PHE A CA 1
ATOM 1479 C C . PHE A 1 185 ? -0.619 2.958 23.314 1.00 94.50 185 PHE A C 1
ATOM 1481 O O . PHE A 1 185 ? -1.251 3.046 24.370 1.00 94.50 185 PHE A O 1
ATOM 1488 N N . CYS A 1 186 ? -0.163 1.799 22.835 1.00 93.94 186 CYS A N 1
ATOM 1489 C CA . CYS A 1 186 ? -0.297 0.489 23.486 1.00 93.94 186 CYS A CA 1
ATOM 1490 C C . CYS A 1 186 ? -1.754 0.077 23.766 1.00 93.94 186 CYS A C 1
ATOM 1492 O O . CYS A 1 186 ? -2.015 -0.690 24.696 1.00 93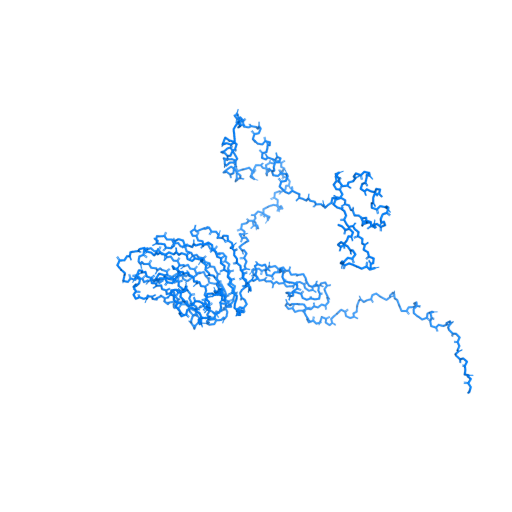.94 186 CYS A O 1
ATOM 1494 N N . ALA A 1 187 ? -2.717 0.631 23.026 1.00 95.44 187 ALA A N 1
ATOM 1495 C CA . ALA A 1 187 ? -4.105 0.207 23.118 1.00 95.44 187 ALA A CA 1
ATOM 1496 C C . ALA A 1 187 ? -4.281 -1.208 22.546 1.00 95.44 187 ALA A C 1
ATOM 1498 O O . ALA A 1 187 ? -3.462 -1.686 21.764 1.00 95.44 187 ALA A O 1
ATOM 1499 N N . GLU A 1 188 ? -5.382 -1.866 22.913 1.00 95.38 188 GLU A N 1
ATOM 1500 C CA . GLU A 1 188 ? -5.757 -3.129 22.276 1.00 95.38 188 GLU A CA 1
ATOM 1501 C C . GLU A 1 188 ? -5.914 -2.904 20.759 1.00 95.38 188 GLU A C 1
ATOM 1503 O O . GLU A 1 188 ? -6.678 -2.006 20.370 1.00 95.38 188 GLU A O 1
ATOM 1508 N N . PRO A 1 189 ? -5.212 -3.671 19.900 1.00 95.75 189 PRO A N 1
ATOM 1509 C CA . PRO A 1 189 ? -5.276 -3.473 18.462 1.00 95.75 189 PRO A CA 1
ATOM 1510 C C . PRO A 1 189 ? -6.693 -3.654 17.924 1.00 95.75 189 PRO A C 1
ATOM 1512 O O . PRO A 1 189 ? -7.400 -4.599 18.276 1.00 95.75 189 PRO A O 1
ATOM 1515 N N . VAL A 1 190 ? -7.085 -2.776 17.011 1.00 97.12 190 VAL A N 1
ATOM 1516 C CA . VAL A 1 190 ? -8.371 -2.849 16.310 1.00 97.12 190 VAL A CA 1
ATOM 1517 C C . VAL A 1 190 ? -8.150 -3.226 14.854 1.00 97.12 190 VAL A C 1
ATOM 1519 O O . VAL A 1 190 ? -7.070 -2.998 14.307 1.00 97.12 190 VAL A O 1
ATOM 1522 N N . ALA A 1 191 ? -9.170 -3.814 14.230 1.00 97.25 191 ALA A N 1
ATOM 1523 C CA . ALA A 1 191 ? -9.111 -4.265 12.847 1.00 97.25 191 ALA A CA 1
ATOM 1524 C C . ALA A 1 191 ? -10.321 -3.786 12.032 1.00 97.25 191 ALA A C 1
ATOM 1526 O O . ALA A 1 191 ? -11.438 -3.706 12.548 1.00 97.25 191 ALA A O 1
ATOM 1527 N N . VAL A 1 192 ? -10.087 -3.508 10.751 1.00 97.81 192 VAL A N 1
ATOM 1528 C CA . VAL A 1 192 ? -11.086 -3.182 9.730 1.00 97.81 192 VAL A CA 1
ATOM 1529 C C . VAL A 1 192 ? -10.952 -4.198 8.604 1.00 97.81 192 VAL A C 1
ATOM 1531 O O . VAL A 1 192 ? -9.916 -4.262 7.949 1.00 97.81 192 VAL A O 1
ATOM 1534 N N . LEU A 1 193 ? -12.003 -4.981 8.371 1.00 98.12 193 LEU A N 1
ATOM 1535 C CA . LEU A 1 193 ? -12.045 -6.001 7.323 1.00 98.12 193 LEU A CA 1
ATOM 1536 C C . LEU A 1 193 ? -12.949 -5.541 6.175 1.00 98.12 193 LEU A C 1
ATOM 1538 O O . LEU A 1 193 ? -14.104 -5.198 6.433 1.00 98.12 193 LEU A O 1
ATOM 1542 N N . SER A 1 194 ? -12.470 -5.581 4.931 1.00 98.38 194 SER A N 1
ATOM 1543 C CA . SER A 1 194 ? -13.281 -5.317 3.734 1.00 98.38 194 SER A CA 1
ATOM 1544 C C . SER A 1 194 ? -14.346 -6.401 3.513 1.00 98.38 194 SER A C 1
ATOM 1546 O O . SER A 1 194 ? -14.180 -7.562 3.890 1.00 98.38 194 SER A O 1
ATOM 1548 N N . ASP A 1 195 ? -15.476 -6.042 2.905 1.00 97.31 195 ASP A N 1
ATOM 1549 C CA . ASP A 1 195 ? -16.461 -7.009 2.412 1.00 97.31 195 ASP A CA 1
ATOM 1550 C C . ASP A 1 195 ? -16.079 -7.498 1.020 1.00 97.31 195 ASP A C 1
ATOM 1552 O O . ASP A 1 195 ? -16.299 -8.674 0.709 1.00 97.31 195 ASP A O 1
ATOM 1556 N N . MET A 1 196 ? -15.464 -6.619 0.230 1.00 95.81 196 MET A N 1
ATOM 1557 C CA . MET A 1 196 ? -15.005 -6.892 -1.120 1.00 95.81 196 MET A CA 1
ATOM 1558 C C . MET A 1 196 ? -13.856 -7.903 -1.157 1.00 95.81 196 MET A C 1
ATOM 1560 O O . MET A 1 196 ? -12.919 -7.832 -0.353 1.00 95.81 196 MET A O 1
ATOM 1564 N N . GLN A 1 197 ? -13.950 -8.837 -2.108 1.00 97.56 197 GLN A N 1
ATOM 1565 C CA . GLN A 1 197 ? -12.845 -9.705 -2.511 1.00 97.56 197 GLN A CA 1
ATOM 1566 C C . GLN A 1 197 ? -11.991 -8.979 -3.546 1.00 97.56 197 GLN A C 1
ATOM 1568 O O . GLN A 1 197 ? -12.544 -8.402 -4.474 1.00 97.56 197 GLN A O 1
ATOM 1573 N N . VAL A 1 198 ? -10.674 -9.036 -3.373 1.00 97.75 198 VAL A N 1
ATOM 1574 C CA . VAL A 1 198 ? -9.688 -8.320 -4.201 1.00 97.75 198 VAL A CA 1
ATOM 1575 C C . VAL A 1 198 ? -8.702 -9.255 -4.914 1.00 97.75 198 VAL A C 1
ATOM 1577 O O . VAL A 1 198 ? -7.695 -8.823 -5.471 1.00 97.75 198 VAL A O 1
ATOM 1580 N N . ASN A 1 199 ? -8.947 -10.565 -4.837 1.00 97.88 199 ASN A N 1
ATOM 1581 C CA . ASN A 1 199 ? -8.119 -11.621 -5.420 1.00 97.88 199 ASN A CA 1
ATOM 1582 C C . ASN A 1 199 ? -8.703 -12.181 -6.730 1.00 97.88 199 ASN A C 1
ATOM 1584 O O . ASN A 1 199 ? -8.511 -13.353 -7.058 1.00 97.88 199 ASN A O 1
ATOM 1588 N N . ASP A 1 200 ? -9.447 -11.360 -7.464 1.00 97.25 200 ASP A N 1
ATOM 1589 C CA . ASP A 1 200 ? -10.117 -11.699 -8.723 1.00 97.25 200 ASP A CA 1
ATOM 1590 C C . ASP A 1 200 ? -9.255 -11.389 -9.966 1.00 97.25 200 ASP A C 1
ATOM 1592 O O . ASP A 1 200 ? -9.718 -11.491 -11.104 1.00 97.25 200 ASP A O 1
ATOM 1596 N N . SER A 1 201 ? -7.977 -11.052 -9.756 1.00 93.00 201 SER A N 1
ATOM 1597 C CA . SER A 1 201 ? -7.036 -10.610 -10.792 1.00 93.00 201 SER A CA 1
ATOM 1598 C C . SER A 1 201 ? -7.448 -9.325 -11.521 1.00 93.00 201 SER A C 1
ATOM 1600 O O . SER A 1 201 ? -6.951 -9.076 -12.619 1.00 93.00 201 SER A O 1
ATOM 1602 N N . GLN A 1 202 ? -8.316 -8.501 -10.931 1.00 95.06 202 GLN A N 1
ATOM 1603 C CA . GLN A 1 202 ? -8.610 -7.146 -11.390 1.00 95.06 202 GLN A CA 1
ATOM 1604 C C . GLN A 1 202 ? -7.856 -6.102 -10.560 1.00 95.06 202 GLN A C 1
ATOM 1606 O O . GLN A 1 202 ? -7.275 -6.396 -9.513 1.00 95.06 202 GLN A O 1
ATOM 1611 N N . TRP A 1 203 ? -7.811 -4.875 -11.079 1.00 95.94 203 TRP A N 1
ATOM 1612 C CA . TRP A 1 203 ? -7.255 -3.735 -10.359 1.00 95.94 203 TRP A CA 1
ATOM 1613 C C . TRP A 1 203 ? -8.259 -3.218 -9.331 1.00 95.94 203 TRP A C 1
ATOM 1615 O O . TRP A 1 203 ? -9.390 -2.894 -9.689 1.00 95.94 203 TRP A O 1
ATOM 1625 N N . HIS A 1 204 ? -7.804 -3.080 -8.090 1.00 98.19 204 HIS A N 1
ATOM 1626 C CA . HIS A 1 204 ? -8.540 -2.463 -6.994 1.00 98.19 204 HIS A CA 1
ATOM 1627 C C . HIS A 1 204 ? -7.785 -1.252 -6.458 1.00 98.19 204 HIS A C 1
ATOM 1629 O O . HIS A 1 204 ? -6.579 -1.328 -6.202 1.00 98.19 204 HIS A O 1
ATOM 1635 N N . ALA A 1 205 ? -8.502 -0.152 -6.253 1.00 98.25 205 ALA A N 1
ATOM 1636 C CA . ALA A 1 205 ? -7.990 1.044 -5.608 1.00 98.25 205 ALA A CA 1
ATOM 1637 C C . ALA A 1 205 ? -8.088 0.883 -4.089 1.00 98.25 205 ALA A C 1
ATOM 1639 O O . ALA A 1 205 ? -9.167 0.659 -3.541 1.00 98.25 205 ALA A O 1
ATOM 1640 N N . VAL A 1 206 ? -6.964 1.010 -3.391 1.00 98.62 206 VAL A N 1
ATOM 1641 C CA . VAL A 1 206 ? -6.886 0.881 -1.935 1.00 98.62 206 VAL A CA 1
ATOM 1642 C C . VAL A 1 206 ? -6.424 2.202 -1.355 1.00 98.62 206 VAL A C 1
ATOM 1644 O O . VAL A 1 206 ? -5.448 2.795 -1.806 1.00 98.62 206 VAL A O 1
ATOM 1647 N N . THR A 1 207 ? -7.125 2.691 -0.340 1.00 98.50 207 THR A N 1
ATOM 1648 C CA . THR A 1 207 ? -6.740 3.904 0.379 1.00 98.50 207 THR A CA 1
ATOM 1649 C C . THR A 1 207 ? -6.880 3.689 1.877 1.00 98.50 207 THR A C 1
ATOM 1651 O O . THR A 1 207 ? -7.926 3.272 2.376 1.00 98.50 207 THR A O 1
ATOM 1654 N N . VAL A 1 208 ? -5.812 3.994 2.607 1.00 98.44 208 VAL A N 1
ATOM 1655 C CA . VAL A 1 208 ? -5.788 4.031 4.066 1.00 98.44 208 VAL A CA 1
ATOM 1656 C C . VAL A 1 208 ? -5.740 5.490 4.488 1.00 98.44 208 VAL A C 1
ATOM 1658 O O . VAL A 1 208 ? -4.738 6.180 4.299 1.00 98.44 208 VAL A O 1
ATOM 1661 N N . ARG A 1 209 ? -6.831 5.963 5.088 1.00 97.81 209 ARG A N 1
ATOM 1662 C CA . ARG A 1 209 ? -6.947 7.329 5.599 1.00 97.81 209 ARG A CA 1
ATOM 1663 C C . ARG A 1 209 ? -6.953 7.312 7.114 1.00 97.81 209 ARG A C 1
ATOM 1665 O O . ARG A 1 209 ? -7.774 6.635 7.733 1.00 97.81 209 ARG A O 1
ATOM 1672 N N . ARG A 1 210 ? -6.080 8.104 7.722 1.00 95.69 210 ARG A N 1
ATOM 1673 C CA . ARG A 1 210 ? -6.081 8.349 9.159 1.00 95.69 210 ARG A CA 1
ATOM 1674 C C . ARG A 1 210 ? -6.622 9.727 9.477 1.00 95.69 210 ARG A C 1
ATOM 1676 O O . ARG A 1 210 ? -6.362 10.694 8.771 1.00 95.69 210 ARG A O 1
ATOM 1683 N N . ASN A 1 211 ? -7.397 9.775 10.550 1.00 95.19 211 ASN A N 1
ATOM 1684 C CA . ASN A 1 211 ? -7.920 10.975 11.171 1.00 95.19 211 ASN A CA 1
ATOM 1685 C C . ASN A 1 211 ? -7.855 10.769 12.689 1.00 95.19 211 ASN A C 1
ATOM 1687 O O . ASN A 1 211 ? -8.838 10.390 13.336 1.00 95.19 211 ASN A O 1
ATOM 1691 N N . PHE A 1 212 ? -6.658 10.951 13.252 1.00 93.75 212 PHE A N 1
ATOM 1692 C CA . PHE A 1 212 ? -6.383 10.696 14.669 1.00 93.75 212 PHE A CA 1
ATOM 1693 C C . PHE A 1 212 ? -6.808 9.273 15.079 1.00 93.75 212 PHE A C 1
ATOM 1695 O O . PHE A 1 212 ? -6.402 8.312 14.441 1.00 93.75 212 PHE A O 1
ATOM 1702 N N . GLN A 1 213 ? -7.629 9.071 16.112 1.00 92.88 213 GLN A N 1
ATOM 1703 C CA . GLN A 1 213 ? -7.998 7.714 16.560 1.00 92.88 213 GLN A CA 1
ATOM 1704 C C . GLN A 1 213 ? -8.780 6.909 15.510 1.00 92.88 213 GLN A C 1
ATOM 1706 O O . GLN A 1 213 ? -8.815 5.680 15.585 1.00 92.88 213 GLN A O 1
ATOM 1711 N N . ASN A 1 214 ? -9.383 7.586 14.531 1.00 95.88 214 ASN A N 1
ATOM 1712 C CA . ASN A 1 214 ? -10.148 6.966 13.465 1.00 95.88 214 ASN A CA 1
ATOM 1713 C C . ASN A 1 214 ? -9.233 6.600 12.286 1.00 95.88 214 ASN A C 1
ATOM 1715 O O . ASN A 1 214 ? -8.514 7.449 11.757 1.00 95.88 214 ASN A O 1
ATOM 1719 N N . THR A 1 215 ? -9.281 5.338 11.858 1.00 97.50 215 THR A N 1
ATOM 1720 C CA . THR A 1 215 ? -8.656 4.889 10.607 1.00 97.50 215 THR A CA 1
ATOM 1721 C C . THR A 1 215 ? -9.704 4.288 9.690 1.00 97.50 215 THR A C 1
ATOM 1723 O O . THR A 1 215 ? -10.482 3.422 10.091 1.00 97.50 215 THR A O 1
ATOM 1726 N N . THR A 1 216 ? -9.700 4.752 8.447 1.00 98.38 216 THR A N 1
ATOM 1727 C CA . THR A 1 216 ? -10.597 4.331 7.377 1.00 98.38 216 THR A CA 1
ATOM 1728 C C . THR A 1 216 ? -9.818 3.511 6.354 1.00 98.38 216 THR A C 1
ATOM 1730 O O . THR A 1 216 ? -8.764 3.938 5.885 1.00 98.38 216 THR A O 1
ATOM 1733 N N . LEU A 1 217 ? -10.359 2.348 6.005 1.00 98.69 217 LEU A N 1
ATOM 1734 C CA . LEU A 1 217 ? -9.980 1.550 4.852 1.00 98.69 217 LEU A CA 1
ATOM 1735 C C . LEU A 1 217 ? -11.018 1.787 3.753 1.00 98.69 217 LEU A C 1
ATOM 1737 O O . LEU A 1 217 ? -12.212 1.556 3.956 1.00 98.69 217 LEU A O 1
ATOM 1741 N N . ILE A 1 218 ? -10.552 2.249 2.602 1.00 98.69 218 ILE A N 1
ATOM 1742 C CA . ILE A 1 218 ? -11.353 2.424 1.396 1.00 98.69 218 ILE A CA 1
ATOM 1743 C C . ILE A 1 218 ? -10.832 1.421 0.373 1.00 98.69 218 ILE A C 1
ATOM 1745 O O . ILE A 1 218 ? -9.629 1.381 0.112 1.00 98.69 218 ILE A O 1
ATOM 1749 N N . VAL A 1 219 ? -11.726 0.600 -0.168 1.00 98.50 219 VAL A N 1
ATOM 1750 C CA . VAL A 1 219 ? -11.406 -0.372 -1.217 1.00 98.50 219 VAL A CA 1
ATOM 1751 C C . VAL A 1 219 ? -12.417 -0.179 -2.340 1.00 98.50 219 VAL A C 1
ATOM 1753 O O . VAL A 1 219 ? -13.609 -0.423 -2.154 1.00 98.50 219 VAL A O 1
ATOM 1756 N N . ASP A 1 220 ? -11.957 0.321 -3.481 1.00 97.19 220 ASP A N 1
ATOM 1757 C CA . ASP A 1 220 ? -12.770 0.881 -4.563 1.00 97.19 220 ASP A CA 1
ATOM 1758 C C . ASP A 1 220 ? -13.803 1.894 -4.040 1.00 97.19 220 ASP A C 1
ATOM 1760 O O . ASP A 1 220 ? -13.466 3.025 -3.695 1.00 97.19 220 ASP A O 1
ATOM 1764 N N . ASN A 1 221 ? -15.070 1.480 -3.946 1.00 95.31 221 ASN A N 1
ATOM 1765 C CA . ASN A 1 221 ? -16.181 2.297 -3.458 1.00 95.31 221 ASN A CA 1
ATOM 1766 C C . ASN A 1 221 ? -16.641 1.900 -2.042 1.00 95.31 221 ASN A C 1
ATOM 1768 O O . ASN A 1 221 ? -17.545 2.530 -1.489 1.00 95.31 221 ASN A O 1
ATOM 1772 N N . GLU A 1 222 ? -16.071 0.842 -1.456 1.00 98.00 222 GLU A N 1
ATOM 1773 C CA . GLU A 1 222 ? -16.370 0.403 -0.094 1.00 98.00 222 GLU A CA 1
ATOM 1774 C C . GLU A 1 222 ? -15.588 1.255 0.908 1.00 98.00 222 GLU A C 1
ATOM 1776 O O . GLU A 1 222 ? -14.367 1.345 0.832 1.00 98.00 222 GLU A O 1
ATOM 1781 N N . VAL A 1 223 ? -16.282 1.842 1.886 1.00 98.38 223 VAL A N 1
ATOM 1782 C CA . VAL A 1 223 ? -15.666 2.634 2.958 1.00 98.38 223 VAL A CA 1
ATOM 1783 C C . VAL A 1 223 ? -15.976 1.987 4.300 1.00 98.38 223 VAL A C 1
ATOM 1785 O O . VAL A 1 223 ? -17.135 1.926 4.714 1.00 98.38 223 VAL A O 1
ATOM 1788 N N . LYS A 1 224 ? -14.938 1.556 5.017 1.00 98.44 224 LYS A N 1
ATOM 1789 C CA . LYS A 1 224 ? -15.043 1.041 6.384 1.00 98.44 224 LYS A CA 1
ATOM 1790 C C . LYS A 1 224 ? -14.056 1.726 7.299 1.00 98.44 224 LYS A C 1
ATOM 1792 O O . LYS A 1 224 ? -12.959 2.080 6.892 1.00 98.44 224 LYS A O 1
ATOM 1797 N N . TRP A 1 225 ? -14.427 1.898 8.556 1.00 98.12 225 TRP A N 1
ATOM 1798 C CA . TRP A 1 225 ? -13.583 2.587 9.517 1.00 98.12 225 TRP A CA 1
ATOM 1799 C C . TRP A 1 225 ? -13.776 2.029 10.917 1.00 98.12 225 TRP A C 1
ATOM 1801 O O . TRP A 1 225 ? -14.809 1.437 11.236 1.00 98.12 225 TRP A O 1
ATOM 1811 N N . VAL A 1 226 ? -12.767 2.231 11.755 1.00 98.06 226 VAL A N 1
ATOM 1812 C CA . VAL A 1 226 ? -12.832 1.932 13.182 1.00 98.06 226 VAL A CA 1
ATOM 1813 C C . VAL A 1 226 ? -12.043 2.978 13.953 1.00 98.06 226 VAL A C 1
ATOM 1815 O O . VAL A 1 226 ? -11.033 3.505 13.480 1.00 98.06 226 VAL A O 1
ATOM 1818 N N . GLU A 1 227 ? -12.511 3.270 15.158 1.00 96.69 227 GLU A N 1
ATOM 1819 C CA . GLU A 1 227 ? -11.800 4.106 16.114 1.00 96.69 227 GLU A CA 1
ATOM 1820 C C . GLU A 1 227 ? -11.152 3.224 17.184 1.00 96.69 227 GLU A C 1
ATOM 1822 O O . GLU A 1 227 ? -11.820 2.399 17.817 1.00 96.69 227 GLU A O 1
ATOM 1827 N N . VAL A 1 228 ? -9.846 3.391 17.392 1.00 96.06 228 VAL A N 1
ATOM 1828 C CA . VAL A 1 228 ? -9.138 2.699 18.475 1.00 96.06 228 VAL A CA 1
ATOM 1829 C C . VAL A 1 228 ? -9.424 3.376 19.811 1.00 96.06 228 VAL A C 1
ATOM 1831 O O . VAL A 1 228 ? -9.391 4.598 19.928 1.00 96.06 228 VAL A O 1
ATOM 1834 N N . LYS A 1 229 ? -9.667 2.579 20.855 1.00 95.62 229 LYS A N 1
ATOM 1835 C CA . LYS A 1 229 ? -9.866 3.088 22.218 1.00 95.62 229 LYS A CA 1
ATOM 1836 C C . LYS A 1 229 ? -8.517 3.342 22.884 1.00 95.62 229 LYS A C 1
ATOM 1838 O O . LYS A 1 229 ? -8.040 2.507 23.652 1.00 95.62 229 LYS A O 1
ATOM 1843 N N . SER A 1 230 ? -7.911 4.487 22.591 1.00 94.56 230 SER A N 1
ATOM 1844 C CA . SER A 1 230 ? -6.603 4.864 23.124 1.00 94.56 230 SER A CA 1
ATOM 1845 C C . SER A 1 230 ? -6.676 6.064 24.070 1.00 94.56 230 SER A C 1
ATOM 1847 O O . SER A 1 230 ? -7.620 6.849 24.066 1.00 94.56 230 SER A O 1
ATOM 1849 N N . LYS A 1 231 ? -5.657 6.216 24.924 1.00 92.69 231 LYS A N 1
ATOM 1850 C CA . LYS A 1 231 ? -5.482 7.429 25.742 1.00 92.69 231 LYS A CA 1
ATOM 1851 C C . LYS A 1 231 ? -4.950 8.599 24.917 1.00 92.69 231 LYS A C 1
ATOM 1853 O O . LYS A 1 231 ? -5.127 9.749 25.315 1.00 92.69 231 LYS A O 1
ATOM 1858 N N . ARG A 1 232 ? -4.266 8.307 23.807 1.00 92.38 232 ARG A N 1
ATOM 1859 C CA . ARG A 1 232 ? -3.686 9.294 22.898 1.00 92.38 232 ARG A CA 1
ATOM 1860 C C . ARG A 1 232 ? -4.382 9.205 21.549 1.00 92.38 232 ARG A C 1
ATOM 1862 O O . ARG A 1 232 ? -4.793 8.136 21.117 1.00 92.38 232 ARG A O 1
ATOM 1869 N N . ARG A 1 233 ? -4.492 10.352 20.885 1.00 91.06 233 ARG A N 1
ATOM 1870 C CA . ARG A 1 233 ? -5.133 10.454 19.575 1.00 91.06 233 ARG A CA 1
ATOM 1871 C C . ARG A 1 233 ? -4.184 10.276 18.391 1.00 91.06 233 ARG A C 1
ATOM 1873 O O . ARG A 1 233 ? -4.634 9.849 17.332 1.00 91.06 233 ARG A O 1
ATOM 1880 N N . ASP A 1 234 ? -2.906 10.586 18.589 1.00 90.81 234 ASP A N 1
ATOM 1881 C CA . ASP A 1 234 ? -1.894 10.545 17.539 1.00 90.81 234 ASP A CA 1
ATOM 1882 C C . ASP A 1 234 ? -1.060 9.272 17.621 1.00 90.81 234 ASP A C 1
ATOM 1884 O O . ASP A 1 234 ? -0.653 8.866 18.713 1.00 90.81 234 ASP A O 1
ATOM 1888 N N . MET A 1 235 ? -0.769 8.706 16.455 1.00 92.50 235 MET A N 1
ATOM 1889 C CA . MET A 1 235 ? 0.179 7.608 16.291 1.00 92.50 235 MET A CA 1
ATOM 1890 C C . MET A 1 235 ? 1.609 8.150 16.196 1.00 92.50 235 MET A C 1
ATOM 1892 O O . MET A 1 235 ? 1.846 9.209 15.612 1.00 92.50 235 MET A O 1
ATOM 1896 N N . THR A 1 236 ? 2.561 7.420 16.757 1.00 92.25 236 THR A N 1
ATOM 1897 C CA . THR A 1 236 ? 3.994 7.652 16.580 1.00 92.25 236 THR A CA 1
ATOM 1898 C C . THR A 1 236 ? 4.519 6.619 15.593 1.00 92.25 236 THR A C 1
ATOM 1900 O O . THR A 1 236 ? 4.190 5.446 15.704 1.00 92.25 236 THR A O 1
ATOM 1903 N N . VAL A 1 237 ? 5.299 7.053 14.608 1.00 92.31 237 VAL A N 1
ATOM 1904 C CA . VAL A 1 237 ? 5.907 6.169 13.607 1.00 92.31 237 VAL A CA 1
ATOM 1905 C C . VAL A 1 237 ? 7.390 6.490 13.565 1.00 92.31 237 VAL A C 1
ATOM 1907 O O . VAL A 1 237 ? 7.753 7.667 13.532 1.00 92.31 237 VAL A O 1
ATOM 1910 N N . PHE A 1 238 ? 8.233 5.462 13.593 1.00 90.81 238 PHE A N 1
ATOM 1911 C CA . PHE A 1 238 ? 9.689 5.604 13.512 1.00 90.81 238 PHE A CA 1
ATOM 1912 C C . PHE A 1 238 ? 10.288 4.782 12.374 1.00 90.81 238 PHE A C 1
ATOM 1914 O O . PHE A 1 238 ? 11.261 5.223 11.762 1.00 90.81 238 PHE A O 1
ATOM 1921 N N . SER A 1 239 ? 9.667 3.654 12.029 1.00 91.81 239 SER A N 1
ATOM 1922 C CA . SER A 1 239 ? 10.147 2.804 10.952 1.00 91.81 239 SER A CA 1
ATOM 1923 C C . SER A 1 239 ? 9.938 3.430 9.569 1.00 91.81 239 SER A C 1
ATOM 1925 O O . SER A 1 239 ? 9.173 4.378 9.359 1.00 91.81 239 SER A O 1
ATOM 1927 N N . HIS A 1 240 ? 10.580 2.816 8.578 1.00 93.69 240 HIS A N 1
ATOM 1928 C CA . HIS A 1 240 ? 10.202 2.980 7.180 1.00 93.69 240 HIS A CA 1
ATOM 1929 C C . HIS A 1 240 ? 8.782 2.467 6.917 1.00 93.69 240 HIS A C 1
ATOM 1931 O O . HIS A 1 240 ? 8.255 1.639 7.665 1.00 93.69 240 HIS A O 1
ATOM 1937 N N . LEU A 1 241 ? 8.188 2.948 5.824 1.00 95.94 241 LEU A N 1
ATOM 1938 C CA . LEU A 1 241 ? 6.985 2.358 5.250 1.00 95.94 241 LEU A CA 1
ATOM 1939 C C . LEU A 1 241 ? 7.401 1.157 4.396 1.00 95.94 241 LEU A C 1
ATOM 1941 O O . LEU A 1 241 ? 8.044 1.337 3.361 1.00 95.94 241 LEU A O 1
ATOM 1945 N N . PHE A 1 242 ? 7.042 -0.049 4.829 1.00 96.81 242 PHE A N 1
ATOM 1946 C CA . PHE A 1 242 ? 7.324 -1.281 4.099 1.00 96.81 242 PHE A CA 1
ATOM 1947 C C . PHE A 1 242 ? 6.132 -1.709 3.244 1.00 96.81 242 PHE A C 1
ATOM 1949 O O . PHE A 1 242 ? 4.986 -1.667 3.701 1.00 96.81 242 PHE A O 1
ATOM 1956 N N . LEU A 1 243 ? 6.418 -2.149 2.017 1.00 97.25 243 LEU A N 1
ATOM 1957 C CA . LEU A 1 243 ? 5.435 -2.618 1.042 1.00 97.25 243 LEU A CA 1
ATOM 1958 C C . LEU A 1 243 ? 5.784 -4.030 0.544 1.00 97.25 243 LEU A C 1
ATOM 1960 O O . LEU A 1 243 ? 6.939 -4.328 0.235 1.00 97.25 243 LEU A O 1
ATOM 1964 N N . GLY A 1 244 ? 4.773 -4.895 0.467 1.00 96.38 244 GLY A N 1
ATOM 1965 C CA . GLY A 1 244 ? 4.827 -6.247 -0.101 1.00 96.38 244 GLY A CA 1
ATOM 1966 C C . GLY A 1 244 ? 5.597 -7.304 0.702 1.00 96.38 244 GLY A C 1
ATOM 1967 O O . GLY A 1 244 ? 5.653 -8.471 0.301 1.00 96.38 244 GLY A O 1
ATOM 1968 N N . GLY A 1 245 ? 6.172 -6.914 1.838 1.00 95.88 245 GLY A N 1
ATOM 1969 C CA . GLY A 1 245 ? 6.942 -7.762 2.739 1.00 95.88 245 GLY A CA 1
ATOM 1970 C C . GLY A 1 245 ? 7.727 -6.925 3.752 1.00 95.88 245 GLY A C 1
ATOM 1971 O O . GLY A 1 245 ? 7.562 -5.709 3.819 1.00 95.88 245 GLY A O 1
ATOM 1972 N N . ILE A 1 246 ? 8.586 -7.578 4.537 1.00 94.06 246 ILE A N 1
ATOM 1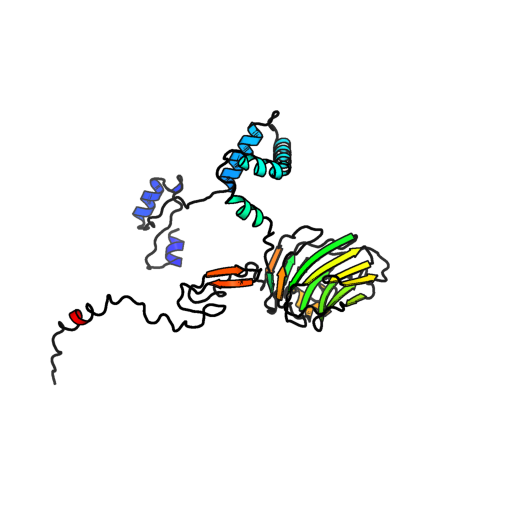973 C CA . ILE A 1 246 ? 9.523 -6.920 5.462 1.00 94.06 246 ILE A CA 1
ATOM 1974 C C . ILE A 1 246 ? 10.938 -7.490 5.289 1.00 94.06 246 ILE A C 1
ATOM 1976 O O . ILE A 1 246 ? 11.065 -8.676 4.958 1.00 94.06 246 ILE A O 1
ATOM 1980 N N . PRO A 1 247 ? 11.990 -6.696 5.565 1.00 92.06 247 PRO A N 1
ATOM 1981 C CA . PRO A 1 247 ? 13.369 -7.166 5.547 1.00 92.06 247 PRO A CA 1
ATOM 1982 C C . PRO A 1 247 ? 13.595 -8.429 6.398 1.00 92.06 247 PRO A C 1
ATOM 1984 O O . PRO A 1 247 ? 13.089 -8.502 7.528 1.00 92.06 247 PRO A O 1
ATOM 1987 N N . PRO A 1 248 ? 14.371 -9.420 5.912 1.00 88.94 248 PRO A N 1
ATOM 1988 C CA . PRO A 1 248 ? 14.702 -10.628 6.672 1.00 88.94 248 PRO A CA 1
ATOM 1989 C C . PRO A 1 248 ? 15.329 -10.339 8.043 1.00 88.94 248 PRO A C 1
ATOM 1991 O O . PRO A 1 248 ? 15.090 -11.066 9.009 1.00 88.94 248 PRO A O 1
ATOM 1994 N N . GLU A 1 249 ? 16.079 -9.243 8.168 1.00 86.25 249 GLU A N 1
ATOM 1995 C CA . GLU A 1 249 ? 16.708 -8.822 9.420 1.00 86.25 249 GLU A CA 1
ATOM 1996 C C . GLU A 1 249 ? 15.654 -8.535 10.497 1.00 86.25 249 GLU A C 1
ATOM 1998 O O . GLU A 1 249 ? 15.833 -8.932 11.652 1.00 86.25 249 GLU A O 1
ATOM 2003 N N . LEU A 1 250 ? 14.519 -7.928 10.124 1.00 87.69 250 LEU A N 1
ATOM 2004 C CA . LEU A 1 250 ? 13.414 -7.652 11.048 1.00 87.69 250 LEU A CA 1
ATOM 2005 C C . LEU A 1 250 ? 12.687 -8.930 11.479 1.00 87.69 2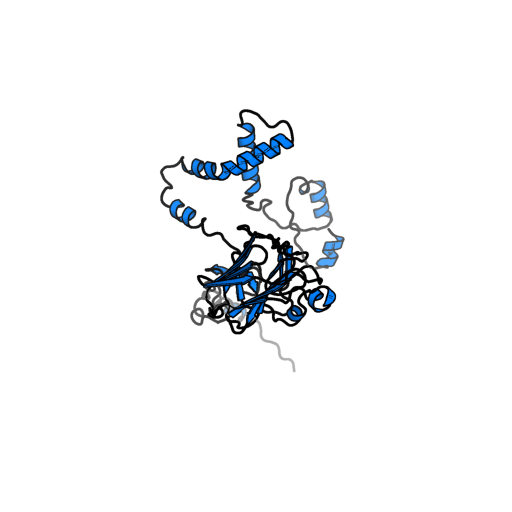50 LEU A C 1
ATOM 2007 O O . LEU A 1 250 ? 12.216 -9.007 12.611 1.00 87.69 250 LEU A O 1
ATOM 2011 N N . ARG A 1 251 ? 12.662 -9.972 10.634 1.00 85.25 251 ARG A N 1
ATOM 2012 C CA . ARG A 1 251 ? 12.113 -11.287 11.015 1.00 85.25 251 ARG A CA 1
ATOM 2013 C C . ARG A 1 251 ? 12.939 -11.959 12.113 1.00 85.25 251 ARG A C 1
ATOM 2015 O O . ARG A 1 251 ? 12.381 -12.650 12.963 1.00 85.25 251 ARG A O 1
ATOM 2022 N N . SER A 1 252 ? 14.257 -11.751 12.105 1.00 80.56 252 SER A N 1
ATOM 2023 C CA . SER A 1 252 ? 15.176 -12.349 13.083 1.00 80.56 252 SER A CA 1
ATOM 2024 C C . SER A 1 252 ? 15.254 -11.590 14.415 1.00 80.56 252 SER A C 1
ATOM 2026 O O . SER A 1 252 ? 15.578 -12.185 15.443 1.00 80.56 252 SER A O 1
ATOM 2028 N N . VAL A 1 253 ? 14.916 -10.295 14.426 1.00 80.00 253 VAL A N 1
ATOM 2029 C CA . VAL A 1 253 ? 14.983 -9.430 15.615 1.00 80.00 253 VAL A CA 1
ATOM 2030 C C . VAL A 1 253 ? 13.581 -8.967 16.012 1.00 80.00 253 VAL A C 1
ATOM 2032 O O . VAL A 1 253 ? 13.217 -7.808 15.836 1.00 80.00 253 VAL A O 1
ATOM 2035 N N . ALA A 1 254 ? 12.807 -9.875 16.611 1.00 65.44 254 ALA A N 1
ATOM 2036 C CA . ALA A 1 254 ? 11.418 -9.630 17.019 1.00 65.44 254 ALA A CA 1
ATOM 2037 C C . ALA A 1 254 ? 11.231 -8.390 17.920 1.00 65.44 254 ALA A C 1
ATOM 2039 O O . ALA A 1 254 ? 10.205 -7.733 17.855 1.00 65.44 254 ALA A O 1
ATOM 2040 N N . LEU A 1 255 ? 12.241 -8.018 18.718 1.00 70.69 255 LEU A N 1
ATOM 2041 C CA . LEU A 1 255 ? 12.186 -6.830 19.586 1.00 70.69 255 LEU A CA 1
ATOM 2042 C C . LEU A 1 255 ? 12.137 -5.494 18.827 1.00 70.69 255 LEU A C 1
ATOM 2044 O O . LEU A 1 255 ? 11.902 -4.472 19.457 1.00 70.69 255 LEU A O 1
ATOM 2048 N N . ARG A 1 256 ? 12.387 -5.491 17.512 1.00 82.31 256 ARG A N 1
ATOM 2049 C CA . ARG A 1 256 ? 12.245 -4.305 16.654 1.00 82.31 256 ARG A CA 1
ATOM 2050 C C . ARG A 1 256 ? 10.874 -4.206 15.988 1.00 82.31 256 ARG A C 1
ATOM 2052 O O . ARG A 1 256 ? 10.626 -3.214 15.322 1.00 82.31 256 ARG A O 1
ATOM 2059 N N . LEU A 1 257 ? 10.032 -5.235 16.119 1.00 88.12 257 LEU A N 1
ATOM 2060 C CA . LEU A 1 257 ? 8.689 -5.271 15.551 1.00 88.12 257 LEU A CA 1
ATOM 2061 C C . LEU A 1 257 ? 7.661 -5.084 16.659 1.00 88.12 257 LEU A C 1
ATOM 2063 O O . LEU A 1 257 ? 7.592 -5.873 17.602 1.00 88.12 257 LEU A O 1
ATOM 2067 N N . THR A 1 258 ? 6.803 -4.087 16.511 1.00 90.81 258 THR A N 1
ATOM 2068 C CA . THR A 1 258 ? 5.697 -3.878 17.445 1.00 90.81 258 THR A CA 1
ATOM 2069 C C . THR A 1 258 ? 4.626 -4.962 17.278 1.00 90.81 258 THR A C 1
ATOM 2071 O O . THR A 1 258 ? 4.142 -5.532 18.261 1.00 90.81 258 THR A O 1
ATOM 2074 N N . SER A 1 259 ? 4.285 -5.327 16.036 1.00 90.94 259 SER A N 1
ATOM 2075 C CA . SER A 1 259 ? 3.397 -6.462 15.748 1.00 90.94 259 SER A CA 1
ATOM 2076 C C . SER A 1 259 ? 4.219 -7.711 15.432 1.00 90.94 259 SER A C 1
ATOM 2078 O O . SER A 1 259 ? 4.569 -7.993 14.287 1.00 90.94 259 SER A O 1
ATOM 2080 N N . ASN A 1 260 ? 4.489 -8.524 16.457 1.00 85.75 260 ASN A N 1
ATOM 2081 C CA . ASN A 1 260 ? 5.229 -9.783 16.297 1.00 85.75 260 ASN A CA 1
ATOM 2082 C C . ASN A 1 260 ? 4.603 -10.760 15.286 1.00 85.75 260 ASN A C 1
ATOM 2084 O O . ASN A 1 260 ? 5.307 -11.619 14.765 1.00 85.75 260 ASN A O 1
ATOM 2088 N N . ALA A 1 261 ? 3.300 -10.649 15.006 1.00 88.06 261 ALA A N 1
ATOM 2089 C CA . ALA A 1 261 ? 2.600 -11.515 14.058 1.00 88.06 261 ALA A CA 1
ATOM 2090 C C . ALA A 1 261 ? 3.038 -11.296 12.598 1.00 88.06 261 ALA A C 1
ATOM 2092 O O . ALA A 1 261 ? 2.810 -12.168 11.759 1.00 88.06 261 ALA A O 1
ATOM 2093 N N . VAL A 1 262 ? 3.671 -10.157 12.292 1.00 91.94 262 VAL A N 1
ATOM 2094 C CA . VAL A 1 262 ? 4.086 -9.776 10.932 1.00 91.94 262 VAL A CA 1
ATOM 2095 C C . VAL A 1 262 ? 5.230 -10.641 10.415 1.00 91.94 262 VAL A C 1
ATOM 2097 O O . VAL A 1 262 ? 5.281 -10.944 9.225 1.00 91.94 262 VAL A O 1
ATOM 2100 N N . LYS A 1 263 ? 6.108 -11.122 11.304 1.00 89.50 263 LYS A N 1
ATOM 2101 C CA . LYS A 1 263 ? 7.233 -11.997 10.930 1.00 89.50 263 LYS A CA 1
ATOM 2102 C C . LYS A 1 263 ? 6.783 -13.322 10.304 1.00 89.50 263 LYS A C 1
ATOM 2104 O O . LYS A 1 263 ? 7.530 -13.908 9.528 1.00 89.50 263 LYS A O 1
ATOM 2109 N N . ASP A 1 264 ? 5.575 -13.766 10.651 1.00 91.25 264 ASP A N 1
ATOM 2110 C CA . ASP A 1 264 ? 4.992 -15.033 10.210 1.00 91.25 264 ASP A CA 1
ATOM 2111 C C . ASP A 1 264 ? 4.072 -14.848 8.984 1.00 91.25 264 ASP A C 1
ATOM 2113 O O . ASP A 1 264 ? 3.520 -15.822 8.474 1.00 91.25 264 ASP A O 1
ATOM 2117 N N . GLN A 1 265 ? 3.896 -13.612 8.495 1.00 94.62 265 GLN A N 1
ATOM 2118 C CA . GLN A 1 265 ? 3.085 -13.335 7.309 1.00 94.62 265 GLN A CA 1
ATOM 2119 C C . GLN A 1 265 ? 3.851 -13.669 6.030 1.00 94.62 265 GLN A C 1
ATOM 2121 O O . GLN A 1 265 ? 5.050 -13.394 5.890 1.00 94.62 265 GLN A O 1
ATOM 2126 N N . VAL A 1 266 ? 3.129 -14.232 5.064 1.00 95.62 266 VAL A N 1
ATOM 2127 C CA . VAL A 1 266 ? 3.666 -14.458 3.722 1.00 95.62 266 VAL A CA 1
ATOM 2128 C C . VAL A 1 266 ? 3.788 -13.122 2.977 1.00 95.62 266 VAL A C 1
ATOM 2130 O O . VAL A 1 266 ? 2.930 -12.250 3.150 1.00 95.62 266 VAL A O 1
ATOM 2133 N N . PRO A 1 267 ? 4.838 -12.922 2.165 1.00 96.62 267 PRO A N 1
ATOM 2134 C CA . PRO A 1 267 ? 4.943 -11.741 1.315 1.00 96.62 267 PRO A CA 1
ATOM 2135 C C . PRO A 1 267 ? 3.776 -11.644 0.320 1.00 96.62 267 PRO A C 1
ATOM 2137 O O . PRO A 1 267 ? 3.178 -12.652 -0.053 1.00 96.62 267 PRO A O 1
ATOM 2140 N N . PHE A 1 268 ? 3.432 -10.429 -0.102 1.00 97.62 268 PHE A N 1
ATOM 2141 C CA . PHE A 1 268 ? 2.358 -10.209 -1.072 1.00 97.62 268 PHE A CA 1
ATOM 2142 C C . PHE A 1 268 ? 2.759 -10.672 -2.478 1.00 97.62 268 PHE A C 1
ATOM 2144 O O . PHE A 1 268 ? 3.759 -10.220 -3.011 1.00 97.62 268 PHE A O 1
ATOM 2151 N N . GLU A 1 269 ? 1.967 -11.515 -3.130 1.00 96.38 269 GLU A N 1
ATOM 2152 C CA . GLU A 1 269 ? 2.147 -11.828 -4.554 1.00 96.38 269 GLU A CA 1
ATOM 2153 C C . GLU A 1 269 ? 1.170 -10.985 -5.376 1.00 96.38 269 GLU A C 1
ATOM 2155 O O . GLU A 1 269 ? -0.036 -11.045 -5.137 1.00 96.38 269 GLU A O 1
ATOM 2160 N N . GLY A 1 270 ? 1.651 -10.223 -6.357 1.00 94.69 270 GLY A N 1
ATOM 2161 C CA . GLY A 1 270 ? 0.799 -9.429 -7.238 1.00 94.69 270 GLY A CA 1
ATOM 2162 C C . GLY A 1 270 ? 1.471 -8.175 -7.781 1.00 94.69 270 GLY A C 1
ATOM 2163 O O . GLY A 1 270 ? 2.692 -8.057 -7.812 1.00 94.69 270 GLY A O 1
ATOM 2164 N N . TRP A 1 271 ? 0.644 -7.234 -8.215 1.00 93.75 271 TRP A N 1
ATOM 2165 C CA . TRP A 1 271 ? 1.067 -5.962 -8.791 1.00 93.75 271 TRP A CA 1
ATOM 2166 C C . TRP A 1 271 ? 0.594 -4.812 -7.917 1.00 93.75 271 TRP A C 1
ATOM 2168 O O . TRP A 1 271 ? -0.536 -4.855 -7.422 1.00 93.75 271 TRP A O 1
ATOM 2178 N N . ILE A 1 272 ? 1.431 -3.788 -7.762 1.00 95.00 272 ILE A N 1
ATOM 2179 C CA . ILE A 1 272 ? 1.071 -2.523 -7.117 1.00 95.00 272 ILE A CA 1
ATOM 2180 C C . ILE A 1 272 ? 1.498 -1.366 -8.020 1.00 95.00 272 ILE A C 1
ATOM 2182 O O . ILE A 1 272 ? 2.589 -1.380 -8.580 1.00 95.00 272 ILE A O 1
ATOM 2186 N N . THR A 1 273 ? 0.647 -0.356 -8.166 1.00 92.56 273 THR A N 1
ATOM 2187 C CA . THR A 1 273 ? 0.962 0.874 -8.902 1.00 92.56 273 THR A CA 1
ATOM 2188 C C . THR A 1 273 ? 0.361 2.087 -8.197 1.00 92.56 273 THR A C 1
ATOM 2190 O O . THR A 1 273 ? -0.434 1.946 -7.268 1.00 92.56 273 THR A O 1
ATOM 2193 N N . ASP A 1 274 ? 0.746 3.279 -8.642 1.00 91.31 274 ASP A N 1
ATOM 2194 C CA . ASP A 1 274 ? 0.229 4.565 -8.161 1.00 91.31 274 ASP A CA 1
ATOM 2195 C C . ASP A 1 274 ? 0.306 4.751 -6.632 1.00 91.31 274 ASP A C 1
ATOM 2197 O O . ASP A 1 274 ? -0.612 5.282 -6.009 1.00 91.31 274 ASP A O 1
ATOM 2201 N N . LEU A 1 275 ? 1.397 4.288 -6.004 1.00 93.94 275 LEU A N 1
ATOM 2202 C CA . LEU A 1 275 ? 1.617 4.517 -4.577 1.00 93.94 275 LEU A CA 1
ATOM 2203 C C . LEU A 1 275 ? 1.773 6.017 -4.308 1.00 93.94 275 LEU A C 1
ATOM 2205 O O . LEU A 1 275 ? 2.686 6.661 -4.826 1.00 93.94 275 LEU A O 1
ATOM 2209 N N . LYS A 1 276 ? 0.922 6.552 -3.437 1.00 94.44 276 LYS A N 1
ATOM 2210 C CA . LYS A 1 276 ? 0.903 7.954 -3.028 1.00 94.44 276 LYS A CA 1
ATOM 2211 C C . LYS A 1 276 ? 0.797 8.072 -1.517 1.00 94.44 276 LYS A C 1
ATOM 2213 O O . LYS A 1 276 ? 0.090 7.313 -0.860 1.00 94.44 276 LYS A O 1
ATOM 2218 N N . VAL A 1 277 ? 1.473 9.075 -0.970 1.00 94.81 277 VAL A N 1
ATOM 2219 C CA . VAL A 1 277 ? 1.330 9.532 0.413 1.00 94.81 277 VAL A CA 1
ATOM 2220 C C . VAL A 1 277 ? 1.011 11.021 0.364 1.00 94.81 277 VAL A C 1
ATOM 2222 O O . VAL A 1 277 ? 1.831 11.810 -0.101 1.00 94.81 277 VAL A O 1
ATOM 2225 N N . ASN A 1 278 ? -0.183 11.405 0.824 1.00 92.12 278 ASN A N 1
ATOM 2226 C CA . ASN A 1 278 ? -0.719 12.768 0.705 1.00 92.12 278 ASN A CA 1
ATOM 2227 C C . ASN A 1 278 ? -0.563 13.330 -0.727 1.00 92.12 278 ASN A C 1
ATOM 2229 O O . ASN A 1 278 ? 0.104 14.344 -0.940 1.00 92.12 278 ASN A O 1
ATOM 2233 N N . ASP A 1 279 ? -1.115 12.610 -1.709 1.00 88.25 279 ASP A N 1
ATOM 2234 C CA . ASP A 1 279 ? -1.096 12.938 -3.147 1.00 88.25 279 ASP A CA 1
ATOM 2235 C C . ASP A 1 279 ? 0.287 12.985 -3.822 1.00 88.25 279 ASP A C 1
ATOM 2237 O O . ASP A 1 279 ? 0.393 13.321 -5.000 1.00 88.25 279 ASP A O 1
ATOM 2241 N N . SER A 1 280 ? 1.356 12.621 -3.111 1.00 87.12 280 SER A N 1
ATOM 2242 C CA . SER A 1 280 ? 2.722 12.621 -3.643 1.00 87.12 280 SER A CA 1
ATOM 2243 C C . SER A 1 280 ? 3.273 11.203 -3.743 1.00 87.12 280 SER A C 1
ATOM 2245 O O . SER A 1 280 ? 3.190 10.438 -2.783 1.00 87.12 280 SER A O 1
ATOM 2247 N N . ALA A 1 281 ? 3.881 10.859 -4.880 1.00 88.75 281 ALA A N 1
ATOM 2248 C CA . ALA A 1 281 ? 4.601 9.597 -5.029 1.00 88.75 281 ALA A CA 1
ATOM 2249 C C . ALA A 1 281 ? 5.857 9.596 -4.129 1.00 88.75 281 ALA A C 1
ATOM 2251 O O . ALA A 1 281 ? 6.701 10.492 -4.267 1.00 88.75 281 ALA A O 1
ATOM 2252 N N . PRO A 1 282 ? 6.000 8.647 -3.184 1.00 87.31 282 PRO A N 1
ATOM 2253 C CA . PRO A 1 282 ? 7.171 8.582 -2.321 1.00 87.31 282 PRO A CA 1
ATOM 2254 C C . PRO A 1 282 ? 8.386 8.043 -3.087 1.00 87.31 282 PRO A C 1
ATOM 2256 O O . PRO A 1 282 ? 8.272 7.170 -3.944 1.00 87.31 282 PRO A O 1
ATOM 2259 N N . VAL A 1 283 ? 9.576 8.538 -2.742 1.00 80.00 283 VAL A N 1
ATOM 2260 C CA . VAL A 1 283 ? 10.841 8.039 -3.304 1.00 80.00 283 VAL A CA 1
ATOM 2261 C C . VAL A 1 283 ? 11.127 6.642 -2.753 1.00 80.00 283 VAL A C 1
ATOM 2263 O O . VAL A 1 283 ? 10.974 6.414 -1.557 1.00 80.00 283 VAL A O 1
ATOM 2266 N N . ILE A 1 284 ? 11.570 5.714 -3.597 1.00 83.25 284 ILE A N 1
ATOM 2267 C CA . ILE A 1 284 ? 12.024 4.390 -3.151 1.00 83.25 284 ILE A CA 1
ATOM 2268 C C . ILE A 1 284 ? 13.360 4.560 -2.412 1.00 83.25 284 ILE A C 1
ATOM 2270 O O . ILE A 1 284 ? 14.292 5.147 -2.958 1.00 83.25 284 ILE A O 1
ATOM 2274 N N . LEU A 1 285 ? 13.466 4.068 -1.173 1.00 78.69 285 LEU A N 1
ATOM 2275 C CA . LEU A 1 285 ? 14.723 4.108 -0.412 1.00 78.69 285 LEU A CA 1
ATOM 2276 C C . LEU A 1 285 ? 15.569 2.861 -0.641 1.00 78.69 285 LEU A C 1
ATOM 2278 O O . LEU A 1 285 ? 16.785 2.959 -0.787 1.00 78.69 285 LEU A O 1
ATOM 2282 N N . ASN A 1 286 ? 14.930 1.693 -0.597 1.00 81.62 286 ASN A N 1
ATOM 2283 C CA . ASN A 1 286 ? 15.584 0.403 -0.772 1.00 81.62 286 ASN A CA 1
ATOM 2284 C C . ASN A 1 286 ? 14.555 -0.672 -1.145 1.00 81.62 286 ASN A C 1
ATOM 2286 O O . ASN A 1 286 ? 13.374 -0.546 -0.815 1.00 81.62 286 ASN A O 1
ATOM 2290 N N . SER A 1 287 ? 15.003 -1.743 -1.786 1.00 89.50 287 SER A N 1
ATOM 2291 C CA . SER A 1 287 ? 14.170 -2.886 -2.150 1.00 89.50 287 SER A CA 1
ATOM 2292 C C . SER A 1 287 ? 15.007 -4.152 -2.274 1.00 89.50 287 SER A C 1
ATOM 2294 O O . SER A 1 287 ? 16.189 -4.106 -2.609 1.00 89.50 287 SER A O 1
ATOM 2296 N N . ALA A 1 288 ? 14.377 -5.297 -2.047 1.00 85.12 288 ALA A N 1
ATOM 2297 C CA . ALA A 1 288 ? 14.939 -6.604 -2.360 1.00 85.12 288 ALA A CA 1
ATOM 2298 C C . ALA A 1 288 ? 13.837 -7.502 -2.920 1.00 85.12 288 ALA A C 1
ATOM 2300 O O . ALA A 1 288 ? 12.721 -7.480 -2.409 1.00 85.12 288 ALA A O 1
ATOM 2301 N N . GLY A 1 289 ? 14.134 -8.285 -3.960 1.00 79.06 289 GLY A N 1
ATOM 2302 C CA . GLY A 1 289 ? 13.183 -9.250 -4.531 1.00 79.06 289 GLY A CA 1
ATOM 2303 C C . GLY A 1 289 ? 11.922 -8.636 -5.154 1.00 79.06 289 GLY A C 1
ATOM 2304 O O . GLY A 1 289 ? 10.930 -9.346 -5.315 1.00 79.06 289 GLY A O 1
ATOM 2305 N N . VAL A 1 290 ? 11.949 -7.339 -5.475 1.00 81.75 290 VAL A N 1
ATOM 2306 C CA . VAL A 1 290 ? 10.857 -6.624 -6.144 1.00 81.75 290 VAL A CA 1
ATOM 2307 C C . VAL A 1 290 ? 11.379 -6.061 -7.447 1.00 81.75 290 VAL A C 1
ATOM 2309 O O . VAL A 1 290 ? 12.405 -5.385 -7.466 1.00 81.75 290 VAL A O 1
ATOM 2312 N N . ASP A 1 291 ? 10.664 -6.375 -8.514 1.00 71.25 291 ASP A N 1
ATOM 2313 C CA . ASP A 1 291 ? 11.000 -5.964 -9.864 1.00 71.25 291 ASP A CA 1
ATOM 2314 C C . ASP A 1 291 ? 10.340 -4.601 -10.135 1.00 71.25 291 ASP A C 1
ATOM 2316 O O . ASP A 1 291 ? 9.105 -4.484 -10.149 1.00 71.25 291 ASP A O 1
ATOM 2320 N N . SER A 1 292 ? 11.170 -3.553 -10.201 1.00 64.12 292 SER A N 1
ATOM 2321 C CA . SER A 1 292 ? 10.745 -2.154 -10.350 1.00 64.12 292 SER A CA 1
ATOM 2322 C C . SER A 1 292 ? 10.482 -1.751 -11.795 1.00 64.12 292 SER A C 1
ATOM 2324 O O . SER A 1 292 ? 9.747 -0.792 -12.021 1.00 64.12 292 SER A O 1
ATOM 2326 N N . ASP A 1 293 ? 11.044 -2.493 -12.744 1.00 58.66 293 ASP A N 1
ATOM 2327 C CA . ASP A 1 293 ? 10.834 -2.316 -14.170 1.00 58.66 293 ASP A CA 1
ATOM 2328 C C . ASP A 1 293 ? 10.536 -3.696 -14.738 1.00 58.66 293 ASP A C 1
ATOM 2330 O O . ASP A 1 293 ? 11.431 -4.500 -14.954 1.00 58.66 293 ASP A O 1
ATOM 2334 N N . ALA A 1 294 ? 9.263 -3.970 -15.020 1.00 59.84 294 ALA A N 1
ATOM 2335 C CA . ALA A 1 294 ? 8.785 -5.287 -15.446 1.00 59.84 294 ALA A CA 1
ATOM 2336 C C . ALA A 1 294 ? 9.476 -5.876 -16.707 1.00 59.84 294 ALA A C 1
ATOM 2338 O O . ALA A 1 294 ? 9.154 -6.997 -17.100 1.00 59.84 294 ALA A O 1
ATOM 2339 N N . CYS A 1 295 ? 10.376 -5.121 -17.348 1.00 64.00 295 CYS A N 1
ATOM 2340 C CA . CYS A 1 295 ? 11.194 -5.482 -18.502 1.00 64.00 295 CYS A CA 1
ATOM 2341 C C . CYS A 1 295 ? 12.721 -5.317 -18.292 1.00 64.00 295 CYS A C 1
ATOM 2343 O O . CYS A 1 295 ? 13.448 -5.408 -19.277 1.00 64.00 295 CYS A O 1
ATOM 2345 N N . ASP A 1 296 ? 13.209 -5.063 -17.072 1.00 57.16 296 ASP A N 1
ATOM 2346 C CA . ASP A 1 296 ? 14.646 -4.860 -16.764 1.00 57.16 296 ASP A CA 1
ATOM 2347 C C . ASP A 1 296 ? 15.373 -6.164 -16.389 1.00 57.16 296 ASP A C 1
ATOM 2349 O O . ASP A 1 296 ? 16.591 -6.187 -16.232 1.00 57.16 296 ASP A O 1
ATOM 2353 N N . ASP A 1 297 ? 14.634 -7.270 -16.249 1.00 55.91 297 ASP A N 1
ATOM 2354 C CA . ASP A 1 297 ? 15.198 -8.607 -16.066 1.00 55.91 297 ASP A CA 1
ATOM 2355 C C . ASP A 1 297 ? 15.363 -9.292 -17.438 1.00 55.91 297 ASP A C 1
ATOM 2357 O O . ASP A 1 297 ? 14.389 -9.471 -18.181 1.00 55.91 297 ASP A O 1
ATOM 2361 N N . ASP A 1 298 ? 16.590 -9.728 -17.755 1.00 54.69 298 ASP A N 1
ATOM 2362 C CA . ASP A 1 298 ? 16.996 -10.412 -19.003 1.00 54.69 298 ASP A CA 1
ATOM 2363 C C . ASP A 1 298 ? 16.187 -11.700 -19.302 1.00 54.69 298 ASP A C 1
ATOM 2365 O O . ASP A 1 298 ? 16.349 -12.332 -20.347 1.00 54.69 298 ASP A O 1
ATOM 2369 N N . ASN A 1 299 ? 15.303 -12.110 -18.388 1.00 60.12 299 ASN A N 1
ATOM 2370 C CA . ASN A 1 299 ? 14.577 -13.377 -18.403 1.00 60.12 299 ASN A CA 1
ATOM 2371 C C . ASN A 1 299 ? 13.050 -13.241 -18.551 1.00 60.12 299 ASN A C 1
ATOM 2373 O O . ASN A 1 299 ? 12.332 -14.225 -18.359 1.00 60.12 299 ASN A O 1
ATOM 2377 N N . VAL A 1 300 ? 12.518 -12.055 -18.868 1.00 75.19 300 VAL A N 1
ATOM 2378 C CA . VAL A 1 300 ? 11.066 -11.878 -19.088 1.00 75.19 300 VAL A CA 1
ATOM 2379 C C . VAL A 1 300 ? 10.647 -12.329 -20.490 1.00 75.19 300 VAL A C 1
ATOM 2381 O O . VAL A 1 300 ? 9.616 -12.984 -20.645 1.00 75.19 300 VAL A O 1
ATOM 2384 N N . CYS A 1 301 ? 11.462 -12.023 -21.502 1.00 76.38 301 CYS A N 1
ATOM 2385 C CA . CYS A 1 301 ? 11.235 -12.415 -22.890 1.00 76.38 301 CYS A CA 1
ATOM 2386 C C . CYS A 1 301 ? 12.440 -13.191 -23.421 1.00 76.38 301 CYS A C 1
ATOM 2388 O O . CYS A 1 301 ? 13.534 -12.651 -23.554 1.00 76.38 301 CYS A O 1
ATOM 2390 N N . PHE A 1 302 ? 12.240 -14.464 -23.753 1.00 80.00 302 PHE A N 1
ATOM 2391 C CA . PHE A 1 302 ? 13.309 -15.342 -24.217 1.00 80.00 302 PHE A CA 1
ATOM 2392 C C . PHE A 1 302 ? 13.548 -15.218 -25.727 1.00 80.00 302 PHE A C 1
ATOM 2394 O O . PHE A 1 302 ? 12.773 -14.611 -26.468 1.00 80.00 302 PHE A O 1
ATOM 2401 N N . ASN A 1 303 ? 14.644 -15.819 -26.198 1.00 81.88 303 ASN A N 1
ATOM 2402 C CA . ASN A 1 303 ? 14.974 -15.956 -27.622 1.00 81.88 303 ASN A CA 1
ATOM 2403 C C . ASN A 1 303 ? 15.008 -14.629 -28.409 1.00 81.88 303 ASN A C 1
ATOM 2405 O O . ASN A 1 303 ? 14.679 -14.600 -29.593 1.00 81.88 303 ASN A O 1
ATOM 2409 N N . GLY A 1 304 ? 15.411 -13.533 -27.758 1.00 74.69 304 GLY A N 1
ATOM 2410 C CA . GLY A 1 304 ? 15.498 -12.209 -28.384 1.00 74.69 304 GLY A CA 1
ATOM 2411 C C . GLY A 1 304 ? 14.155 -11.485 -28.520 1.00 74.69 304 GLY A C 1
ATOM 2412 O O . GLY A 1 304 ? 14.041 -10.575 -29.338 1.00 74.69 304 GLY A O 1
ATOM 2413 N N . GLY A 1 305 ? 13.130 -11.896 -27.764 1.00 82.50 305 GLY A N 1
ATOM 2414 C CA . GLY A 1 305 ? 11.850 -11.193 -27.710 1.00 82.50 305 GLY A CA 1
ATOM 2415 C C . GLY A 1 305 ? 12.003 -9.807 -27.088 1.00 82.50 305 GLY A C 1
ATOM 2416 O O . GLY A 1 305 ? 12.681 -9.648 -26.078 1.00 82.50 305 GLY A O 1
ATOM 2417 N N . VAL A 1 306 ? 11.357 -8.798 -27.673 1.00 83.00 306 VAL A N 1
ATOM 2418 C CA . VAL A 1 306 ? 11.409 -7.429 -27.139 1.00 83.00 306 VAL A CA 1
ATOM 2419 C C . VAL A 1 306 ? 10.363 -7.288 -26.040 1.00 83.00 306 VAL A C 1
ATOM 2421 O O . VAL A 1 306 ? 9.166 -7.431 -26.308 1.00 83.00 306 VAL A O 1
ATOM 2424 N N . CYS A 1 307 ? 10.806 -7.005 -24.815 1.00 79.81 307 CYS A N 1
ATOM 2425 C CA . CYS A 1 307 ? 9.908 -6.725 -23.702 1.00 79.81 307 CYS A CA 1
ATOM 2426 C C . CYS A 1 307 ? 9.374 -5.295 -23.786 1.00 79.81 307 CYS A C 1
ATOM 2428 O O . CYS A 1 307 ? 10.124 -4.340 -23.983 1.00 79.81 307 CYS A O 1
ATOM 2430 N N . SER A 1 308 ? 8.063 -5.147 -23.629 1.00 75.38 308 SER A N 1
ATOM 2431 C CA . SER A 1 308 ? 7.394 -3.853 -23.521 1.00 75.38 308 SER A CA 1
ATOM 2432 C C . SER A 1 308 ? 6.303 -3.922 -22.462 1.00 75.38 308 SER A C 1
ATOM 2434 O O . SER A 1 308 ? 5.654 -4.953 -22.313 1.00 75.38 308 SER A O 1
ATOM 2436 N N . VAL A 1 309 ? 6.078 -2.838 -21.726 1.00 69.25 309 VAL A N 1
ATOM 2437 C CA . VAL A 1 309 ? 5.006 -2.781 -20.726 1.00 69.25 309 VAL A CA 1
ATOM 2438 C C . VAL A 1 309 ? 3.733 -2.255 -21.391 1.00 69.25 309 VAL A C 1
ATOM 2440 O O . VAL A 1 309 ? 3.698 -1.115 -21.852 1.00 69.25 309 VAL A O 1
ATOM 2443 N N . ILE A 1 310 ? 2.689 -3.085 -21.452 1.00 64.56 310 ILE A N 1
ATOM 2444 C CA . ILE A 1 310 ? 1.358 -2.745 -21.983 1.00 64.56 310 ILE A CA 1
ATOM 2445 C C . ILE A 1 310 ? 0.347 -2.946 -20.851 1.00 64.56 310 ILE A C 1
ATOM 2447 O O . ILE A 1 310 ? 0.362 -3.988 -20.205 1.00 64.56 310 ILE A O 1
ATOM 2451 N N . ASP A 1 311 ? -0.504 -1.952 -20.575 1.00 59.28 311 ASP A N 1
ATOM 2452 C CA . ASP A 1 311 ? -1.470 -1.976 -19.458 1.00 59.28 311 ASP A CA 1
ATOM 2453 C C . ASP A 1 311 ? -0.843 -2.364 -18.104 1.00 59.28 311 ASP A C 1
ATOM 2455 O O . ASP A 1 311 ? -1.443 -3.078 -17.293 1.00 59.28 311 ASP A O 1
ATOM 2459 N N . ASN A 1 312 ? 0.382 -1.886 -17.855 1.00 57.97 312 ASN A N 1
ATOM 2460 C CA . ASN A 1 312 ? 1.161 -2.197 -16.655 1.00 57.97 312 ASN A CA 1
ATOM 2461 C C . ASN A 1 312 ? 1.504 -3.695 -16.487 1.00 57.97 312 ASN A C 1
ATOM 2463 O O . ASN A 1 312 ? 1.818 -4.138 -15.382 1.00 57.97 312 ASN A O 1
ATOM 2467 N N . GLU A 1 313 ? 1.475 -4.473 -17.574 1.00 55.88 313 GLU A N 1
ATOM 2468 C CA . GLU A 1 313 ? 1.977 -5.847 -17.647 1.00 55.88 313 GLU A CA 1
ATOM 2469 C C . GLU A 1 313 ? 3.127 -5.964 -18.664 1.00 55.88 313 GLU A C 1
ATOM 2471 O O . GLU A 1 313 ? 3.047 -5.405 -19.764 1.00 55.88 313 GLU A O 1
ATOM 2476 N N . PRO A 1 314 ? 4.193 -6.719 -18.353 1.00 70.00 314 PRO A N 1
ATOM 2477 C CA . PRO A 1 314 ? 5.235 -7.011 -19.316 1.00 70.00 314 PRO A CA 1
ATOM 2478 C C . PRO A 1 314 ? 4.684 -7.935 -20.393 1.00 70.00 314 PRO A C 1
ATOM 2480 O O . PRO A 1 314 ? 4.143 -9.009 -20.123 1.00 70.00 314 PRO A O 1
ATOM 2483 N N . THR A 1 315 ? 4.819 -7.486 -21.629 1.00 78.81 315 THR A N 1
ATOM 2484 C CA . THR A 1 315 ? 4.348 -8.162 -22.825 1.00 78.81 315 THR A CA 1
ATOM 2485 C C . THR A 1 315 ? 5.516 -8.336 -23.780 1.00 78.81 315 THR A C 1
ATOM 2487 O O . THR A 1 315 ? 6.167 -7.365 -24.176 1.00 78.81 315 THR A O 1
ATOM 2490 N N . CYS A 1 316 ? 5.761 -9.583 -24.173 1.00 83.38 316 CYS A N 1
ATOM 2491 C CA . CYS A 1 316 ? 6.827 -9.927 -25.099 1.00 83.38 316 CYS A CA 1
ATOM 2492 C C . CYS A 1 316 ? 6.353 -9.864 -26.548 1.00 83.38 316 CYS A C 1
ATOM 2494 O O . CYS A 1 316 ? 5.384 -10.522 -26.934 1.00 83.38 316 CYS A O 1
ATOM 2496 N N . ASN A 1 317 ? 7.070 -9.108 -27.376 1.00 85.62 317 ASN A N 1
ATOM 2497 C CA . ASN A 1 317 ? 6.917 -9.166 -28.821 1.00 85.62 317 ASN A CA 1
ATOM 2498 C C . ASN A 1 317 ? 7.875 -10.214 -29.408 1.00 85.62 317 ASN A C 1
ATOM 2500 O O . ASN A 1 317 ? 9.084 -9.993 -29.474 1.00 85.62 317 ASN A O 1
ATOM 2504 N N . CYS A 1 318 ? 7.318 -11.336 -29.867 1.00 86.12 318 CYS A N 1
ATOM 2505 C CA . CYS A 1 318 ? 8.066 -12.459 -30.447 1.00 86.12 318 CYS A CA 1
ATOM 2506 C C . CYS A 1 318 ? 8.105 -12.449 -31.989 1.00 86.12 318 CYS A C 1
ATOM 2508 O O . CYS A 1 318 ? 8.585 -13.394 -32.610 1.00 86.12 318 CYS A O 1
ATOM 2510 N N . SER A 1 319 ? 7.575 -11.406 -32.639 1.00 82.88 319 SER A N 1
ATOM 2511 C CA . SER A 1 319 ? 7.323 -11.415 -34.092 1.00 82.88 319 SER A CA 1
ATOM 2512 C C . SER A 1 319 ? 8.587 -11.603 -34.941 1.00 82.88 319 SER A C 1
ATOM 2514 O O . SER A 1 319 ? 8.515 -12.169 -36.029 1.00 82.88 319 SER A O 1
ATOM 2516 N N . GLU A 1 320 ? 9.743 -11.161 -34.439 1.00 81.31 320 GLU A N 1
ATOM 2517 C CA . GLU A 1 320 ? 11.036 -11.245 -35.133 1.00 81.31 320 GLU A CA 1
ATOM 2518 C C . GLU A 1 320 ? 11.925 -12.398 -34.639 1.00 81.31 320 GLU A C 1
ATOM 2520 O O . GLU A 1 320 ? 13.052 -12.547 -35.102 1.00 81.31 320 GLU A O 1
ATOM 2525 N N . THR A 1 321 ? 11.431 -13.246 -33.730 1.00 78.00 321 THR A N 1
ATOM 2526 C CA . THR A 1 321 ? 12.253 -14.294 -33.101 1.00 78.00 321 THR A CA 1
ATOM 2527 C C . THR A 1 321 ? 12.015 -15.685 -33.687 1.00 78.00 321 THR A C 1
ATOM 2529 O O . THR A 1 321 ? 12.832 -16.583 -33.504 1.00 78.00 321 THR A O 1
ATOM 2532 N N . GLY A 1 322 ? 10.905 -15.897 -34.406 1.00 76.06 322 GLY A N 1
ATOM 2533 C CA . GLY A 1 322 ? 10.479 -17.236 -34.844 1.00 76.06 322 GLY A CA 1
ATOM 2534 C C . GLY A 1 322 ? 9.873 -18.088 -33.718 1.00 76.06 322 GLY A C 1
ATOM 2535 O O . GLY A 1 322 ? 9.529 -19.253 -33.938 1.00 76.06 322 GLY A O 1
ATOM 2536 N N . PHE A 1 323 ? 9.698 -17.497 -32.536 1.00 81.12 323 PHE A N 1
ATOM 2537 C CA . PHE A 1 323 ? 9.008 -18.079 -31.395 1.00 81.12 323 PHE A CA 1
ATOM 2538 C C . PHE A 1 323 ? 7.656 -17.381 -31.173 1.00 81.12 323 PHE A C 1
ATOM 2540 O O . PHE A 1 323 ? 7.368 -16.326 -31.731 1.00 81.12 323 PHE A O 1
ATOM 2547 N N . GLN A 1 324 ? 6.796 -17.999 -30.377 1.00 81.69 324 GLN A N 1
ATOM 2548 C CA . GLN A 1 324 ? 5.484 -17.509 -29.972 1.00 81.69 324 GLN A CA 1
ATOM 2549 C C . GLN A 1 324 ? 5.275 -17.788 -28.474 1.00 81.69 324 GLN A C 1
ATOM 2551 O O . GLN A 1 324 ? 6.160 -18.310 -27.794 1.00 81.69 324 GLN A O 1
ATOM 2556 N N . GLY A 1 325 ? 4.093 -17.453 -27.959 1.00 77.25 325 GLY A N 1
ATOM 2557 C CA . GLY A 1 325 ? 3.775 -17.582 -26.537 1.00 77.25 325 GLY A CA 1
ATOM 2558 C C . GLY A 1 325 ? 4.015 -16.278 -25.776 1.00 77.25 325 GLY A C 1
ATOM 2559 O O . GLY A 1 325 ? 4.485 -15.293 -26.341 1.00 77.25 325 GLY A O 1
ATOM 2560 N N . LYS A 1 326 ? 3.641 -16.252 -24.492 1.00 79.88 326 LYS A N 1
ATOM 2561 C CA . LYS A 1 326 ? 3.699 -15.030 -23.665 1.00 79.88 326 LYS A CA 1
ATOM 2562 C C . LYS A 1 326 ? 5.121 -14.546 -23.370 1.00 79.88 326 LYS A C 1
ATOM 2564 O O . LYS A 1 326 ? 5.293 -13.365 -23.107 1.00 79.88 326 LYS A O 1
ATOM 2569 N N . ASP A 1 327 ? 6.095 -15.446 -23.420 1.00 83.00 327 ASP A N 1
ATOM 2570 C CA . ASP A 1 327 ? 7.502 -15.242 -23.064 1.00 83.00 327 ASP A CA 1
ATOM 2571 C C . ASP A 1 327 ? 8.463 -15.626 -24.209 1.00 83.00 327 ASP A C 1
ATOM 2573 O O . ASP A 1 327 ? 9.671 -15.720 -24.010 1.00 83.00 327 ASP A O 1
ATOM 2577 N N . CYS A 1 328 ? 7.940 -15.847 -25.421 1.00 84.19 328 CYS A N 1
ATOM 2578 C CA . CYS A 1 328 ? 8.702 -16.248 -26.610 1.00 84.19 328 CYS A CA 1
ATOM 2579 C C . CYS A 1 328 ? 9.468 -17.579 -26.475 1.00 84.19 328 CYS A C 1
ATOM 2581 O O . CYS A 1 328 ? 10.526 -17.751 -27.085 1.00 84.19 328 CYS A O 1
ATOM 2583 N N . THR A 1 329 ? 8.948 -18.538 -25.705 1.00 81.88 329 THR A N 1
ATOM 2584 C CA . THR A 1 329 ? 9.566 -19.868 -25.534 1.00 81.88 329 THR A CA 1
ATOM 2585 C C . THR A 1 329 ? 9.027 -20.937 -26.490 1.00 81.88 329 THR A C 1
ATOM 2587 O O . THR A 1 329 ? 9.707 -21.932 -26.754 1.00 81.88 329 THR A O 1
ATOM 2590 N N . GLU A 1 330 ? 7.830 -20.756 -27.050 1.00 79.56 330 GLU A N 1
ATOM 2591 C CA . GLU A 1 330 ? 7.194 -21.753 -27.915 1.00 79.56 330 GLU A CA 1
ATOM 2592 C C . GLU A 1 330 ? 7.655 -21.607 -29.369 1.00 79.56 330 GLU A C 1
ATOM 2594 O O . GLU A 1 330 ? 7.719 -20.508 -29.905 1.00 79.56 330 GLU A O 1
ATOM 2599 N N . VAL A 1 331 ? 7.931 -22.707 -30.067 1.00 65.75 331 VAL A N 1
ATOM 2600 C CA . VAL A 1 331 ? 8.372 -22.651 -31.472 1.00 65.75 331 VAL A CA 1
ATOM 2601 C C . VAL A 1 331 ? 7.186 -22.369 -32.399 1.00 65.75 331 VAL A C 1
ATOM 2603 O O . VAL A 1 331 ? 6.216 -23.131 -32.428 1.00 65.75 331 VAL A O 1
ATOM 2606 N N . HIS A 1 332 ? 7.275 -21.316 -33.216 1.00 60.06 332 HIS A N 1
ATOM 2607 C CA . HIS A 1 332 ? 6.273 -21.035 -34.242 1.00 60.06 332 HIS A CA 1
ATOM 2608 C C . HIS A 1 332 ? 6.544 -21.892 -35.492 1.00 60.06 332 HIS A C 1
ATOM 2610 O O . HIS A 1 332 ? 7.401 -21.584 -36.321 1.00 60.06 332 HIS A O 1
ATOM 2616 N N . PHE A 1 333 ? 5.796 -22.988 -35.655 1.00 48.34 333 PHE A N 1
ATOM 2617 C CA . PHE A 1 333 ? 6.005 -23.999 -36.709 1.00 48.34 333 PHE A CA 1
ATOM 2618 C C . PHE A 1 333 ? 5.798 -23.523 -38.165 1.00 48.34 333 PHE A C 1
ATOM 2620 O O . PHE A 1 333 ? 5.948 -24.322 -39.089 1.00 48.34 333 PHE A O 1
ATOM 2627 N N . HIS A 1 334 ? 5.493 -22.246 -38.409 1.00 46.72 334 HIS A N 1
ATOM 2628 C CA . HIS A 1 334 ? 5.242 -21.726 -39.758 1.00 46.72 334 HIS A CA 1
ATOM 2629 C C . HIS A 1 334 ? 6.457 -21.110 -40.478 1.00 46.72 334 HIS A C 1
ATOM 2631 O O . HIS A 1 334 ? 6.353 -20.855 -41.675 1.00 46.72 334 HIS A O 1
ATOM 2637 N N . ASN A 1 335 ? 7.620 -20.961 -39.824 1.00 35.44 335 ASN A N 1
ATOM 2638 C CA . ASN A 1 335 ? 8.819 -20.340 -40.422 1.00 35.44 335 ASN A CA 1
ATOM 2639 C C . ASN A 1 335 ? 9.972 -21.297 -40.788 1.00 35.44 335 ASN A C 1
ATOM 2641 O O . ASN A 1 335 ? 11.065 -20.848 -41.126 1.00 35.44 335 ASN A O 1
ATOM 2645 N N . LEU A 1 336 ? 9.730 -22.610 -40.875 1.00 34.38 336 LEU A N 1
ATOM 2646 C CA . LEU A 1 336 ? 10.690 -23.548 -41.493 1.00 34.38 336 LEU A CA 1
ATOM 2647 C C . LEU A 1 336 ? 10.806 -23.413 -43.031 1.00 34.38 336 LEU A C 1
ATOM 2649 O O . LEU A 1 336 ? 11.445 -24.239 -43.677 1.00 34.38 336 LEU A O 1
ATOM 2653 N N . MET A 1 337 ? 10.232 -22.369 -43.639 1.00 35.16 337 MET A N 1
ATOM 2654 C CA . MET A 1 337 ? 10.387 -22.062 -45.065 1.00 35.16 337 MET A CA 1
ATOM 2655 C C . MET A 1 337 ? 10.811 -20.610 -45.315 1.00 35.16 337 MET A C 1
ATOM 2657 O O . MET A 1 337 ? 10.169 -19.908 -46.085 1.00 35.16 337 MET A O 1
ATOM 2661 N N . SER A 1 338 ? 11.889 -20.135 -44.689 1.00 34.41 338 SER A N 1
ATOM 2662 C CA . SER A 1 338 ? 12.610 -18.961 -45.211 1.00 34.41 338 SER A CA 1
ATOM 2663 C C . SER A 1 338 ? 14.039 -18.846 -44.665 1.00 34.41 338 SER A C 1
ATOM 2665 O O . SER A 1 338 ? 14.437 -17.808 -44.143 1.00 34.41 338 SER A O 1
ATOM 2667 N N . CYS A 1 339 ? 14.857 -19.884 -44.838 1.00 30.06 339 CYS A N 1
ATOM 2668 C CA . CYS A 1 339 ? 16.281 -19.645 -45.064 1.00 30.06 339 CYS A CA 1
ATOM 2669 C C . CYS A 1 339 ? 16.491 -19.661 -46.574 1.00 30.06 339 CYS A C 1
ATOM 2671 O O . CYS A 1 339 ? 16.208 -20.658 -47.238 1.00 30.06 339 CYS A O 1
ATOM 2673 N N . ASN A 1 340 ? 16.921 -18.517 -47.104 1.00 30.66 340 ASN A N 1
ATOM 2674 C CA . ASN A 1 340 ? 17.289 -18.328 -48.497 1.00 30.66 340 ASN A CA 1
ATOM 2675 C C . ASN A 1 340 ? 18.063 -19.534 -49.040 1.00 30.66 340 ASN A C 1
ATOM 2677 O O . ASN A 1 340 ? 19.049 -19.984 -48.459 1.00 30.66 340 ASN A O 1
ATOM 2681 N N . ALA A 1 341 ? 17.616 -20.007 -50.200 1.00 34.16 341 ALA A N 1
ATOM 2682 C CA . ALA A 1 341 ? 18.261 -20.998 -51.046 1.00 34.16 341 ALA A CA 1
ATOM 2683 C C . ALA A 1 341 ? 19.568 -20.452 -51.664 1.00 34.16 341 ALA A C 1
ATOM 2685 O O . ALA A 1 341 ? 19.711 -20.386 -52.880 1.00 34.16 341 ALA A O 1
ATOM 2686 N N . TYR A 1 342 ? 20.509 -20.036 -50.818 1.00 31.89 342 TYR A N 1
ATOM 2687 C CA . TYR A 1 342 ? 21.796 -19.459 -51.200 1.00 31.89 342 TYR A CA 1
ATOM 2688 C C . TYR A 1 342 ? 22.944 -20.036 -50.363 1.00 31.89 342 TYR A C 1
ATOM 2690 O O . TYR A 1 342 ? 23.831 -19.301 -49.968 1.00 31.89 342 TYR A O 1
ATOM 2698 N N . ASP A 1 343 ? 22.953 -21.347 -50.086 1.00 32.75 343 ASP A N 1
ATOM 2699 C CA . ASP A 1 343 ? 24.223 -22.006 -49.712 1.00 32.75 343 ASP A CA 1
ATOM 2700 C C . ASP A 1 343 ? 24.274 -23.539 -49.857 1.00 32.75 343 ASP A C 1
ATOM 2702 O O . ASP A 1 343 ? 25.074 -24.220 -49.218 1.00 32.75 343 ASP A O 1
ATOM 2706 N N . VAL A 1 344 ? 23.456 -24.129 -50.739 1.00 35.22 344 VAL A N 1
ATOM 2707 C CA . VAL A 1 344 ? 23.506 -25.589 -50.984 1.00 35.22 344 VAL A CA 1
ATOM 2708 C C . VAL A 1 344 ? 24.392 -25.956 -52.186 1.00 35.22 344 VAL A C 1
ATOM 2710 O O . VAL A 1 344 ? 24.879 -27.079 -52.264 1.00 35.22 344 VAL A O 1
ATOM 2713 N N . GLU A 1 345 ? 24.707 -25.018 -53.089 1.00 32.97 345 GLU A N 1
ATOM 2714 C CA . GLU A 1 345 ? 25.560 -25.310 -54.260 1.00 32.97 345 G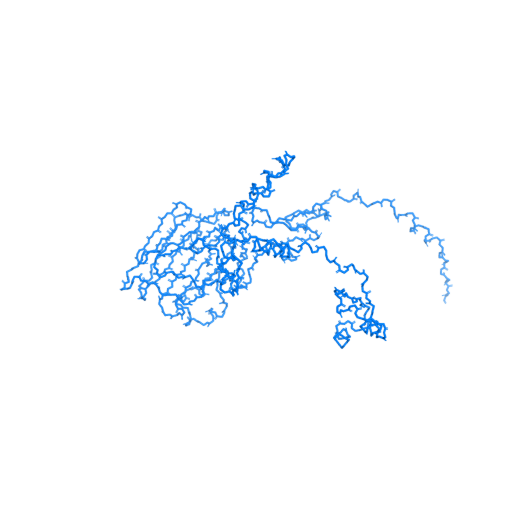LU A CA 1
ATOM 2715 C C . GLU A 1 345 ? 27.075 -25.190 -53.999 1.00 32.97 345 GLU A C 1
ATOM 2717 O O . GLU A 1 345 ? 27.870 -25.840 -54.691 1.00 32.97 345 GLU A O 1
ATOM 2722 N N . ASN A 1 346 ? 27.510 -24.432 -52.984 1.00 33.66 346 ASN A N 1
ATOM 2723 C CA . ASN A 1 346 ? 28.941 -24.268 -52.682 1.00 33.66 346 ASN A CA 1
ATOM 2724 C C . ASN A 1 346 ? 29.528 -25.410 -51.838 1.00 33.66 346 ASN A C 1
ATOM 2726 O O . ASN A 1 346 ? 30.701 -25.752 -52.003 1.00 33.66 346 ASN A O 1
ATOM 2730 N N . ILE A 1 347 ? 28.716 -26.081 -51.016 1.00 35.28 347 ILE A N 1
ATOM 2731 C CA . ILE A 1 347 ? 29.156 -27.237 -50.215 1.00 35.28 347 ILE A CA 1
ATOM 2732 C C . ILE A 1 347 ? 29.397 -28.468 -51.112 1.00 35.28 347 ILE A C 1
ATOM 2734 O O . ILE A 1 347 ? 30.344 -29.227 -50.897 1.00 35.28 347 ILE A O 1
ATOM 2738 N N . SER A 1 348 ? 28.644 -28.616 -52.208 1.00 32.91 348 SER A N 1
ATOM 2739 C CA . SER A 1 348 ? 28.832 -29.701 -53.184 1.00 32.91 348 SER A CA 1
ATOM 2740 C C . SER A 1 348 ? 30.112 -29.601 -54.029 1.00 32.91 348 SER A C 1
ATOM 2742 O O . SER A 1 348 ? 30.572 -30.617 -54.547 1.00 32.91 348 SER A O 1
ATOM 2744 N N . ARG A 1 349 ? 30.726 -28.413 -54.162 1.00 36.41 349 ARG A N 1
ATOM 2745 C CA . ARG A 1 349 ? 31.976 -28.229 -54.934 1.00 36.41 349 ARG A CA 1
ATOM 2746 C C . ARG A 1 349 ? 33.250 -28.433 -54.112 1.00 36.41 349 ARG A C 1
ATOM 2748 O O . ARG A 1 349 ? 34.303 -28.706 -54.688 1.00 36.41 349 ARG A O 1
ATOM 2755 N N . LEU A 1 350 ? 33.167 -28.344 -52.786 1.00 36.44 350 LEU A N 1
ATOM 2756 C CA . LEU A 1 350 ? 34.297 -28.602 -51.886 1.00 36.44 350 LEU A CA 1
ATOM 2757 C C . LEU A 1 350 ? 34.484 -30.102 -51.593 1.00 36.44 350 LEU A C 1
ATOM 2759 O O . LEU A 1 350 ? 35.604 -30.539 -51.338 1.00 36.44 350 LEU A O 1
ATOM 2763 N N . ALA A 1 351 ? 33.431 -30.914 -51.736 1.00 34.28 351 ALA A N 1
ATOM 2764 C CA . ALA A 1 351 ? 33.485 -32.365 -51.533 1.00 34.28 351 ALA A CA 1
ATOM 2765 C C . ALA A 1 351 ? 34.096 -33.163 -52.710 1.00 34.28 351 ALA A C 1
ATOM 2767 O O . ALA A 1 351 ? 34.422 -34.336 -52.550 1.00 34.28 351 ALA A O 1
ATOM 2768 N N . SER A 1 352 ? 34.301 -32.558 -53.887 1.00 38.59 352 SER A N 1
ATOM 2769 C CA . SER A 1 352 ? 34.783 -33.257 -55.094 1.00 38.59 352 SER A CA 1
ATOM 2770 C C . SER A 1 352 ? 36.295 -33.139 -55.357 1.00 38.59 352 SER A C 1
ATOM 2772 O O . SER A 1 352 ? 36.737 -33.413 -56.473 1.00 38.59 352 SER A O 1
ATOM 2774 N N . ARG A 1 353 ? 37.106 -32.697 -54.380 1.00 41.22 353 ARG A N 1
ATOM 2775 C CA . ARG A 1 353 ? 38.558 -32.468 -54.573 1.00 41.22 353 ARG A CA 1
ATOM 2776 C C . ARG A 1 353 ? 39.507 -33.139 -53.572 1.00 41.22 353 ARG A C 1
ATOM 2778 O O . ARG A 1 353 ? 40.706 -32.886 -53.644 1.00 41.22 353 ARG A O 1
ATOM 2785 N N . ALA A 1 354 ? 39.029 -34.026 -52.702 1.00 34.62 354 ALA A N 1
ATOM 2786 C CA . ALA A 1 354 ? 39.909 -34.811 -51.833 1.00 34.62 354 ALA A CA 1
ATOM 2787 C C . ALA A 1 354 ? 40.299 -36.154 -52.500 1.00 34.62 354 ALA A C 1
ATOM 2789 O O . ALA A 1 354 ? 39.409 -36.875 -52.955 1.00 34.62 354 ALA A O 1
ATOM 2790 N N . PRO A 1 355 ? 41.598 -36.510 -52.590 1.00 37.41 355 PRO A N 1
ATOM 2791 C CA . PRO A 1 355 ? 42.034 -37.811 -53.100 1.00 37.41 355 PRO A CA 1
ATOM 2792 C C . PRO A 1 355 ? 41.742 -38.934 -52.081 1.00 37.41 355 PRO A C 1
ATOM 2794 O O . PRO A 1 355 ? 41.655 -38.659 -50.882 1.00 37.41 355 PRO A O 1
ATOM 2797 N N . PRO A 1 356 ? 41.590 -40.199 -52.522 1.00 44.91 356 PRO A N 1
ATOM 2798 C CA . PRO A 1 356 ? 41.247 -41.304 -51.629 1.00 44.91 356 PRO A CA 1
ATOM 2799 C C . PRO A 1 356 ? 42.411 -41.669 -50.685 1.00 44.91 356 PRO A C 1
ATOM 2801 O O . PRO A 1 356 ? 43.576 -41.507 -51.060 1.00 44.91 356 PRO A O 1
ATOM 2804 N N . PRO A 1 357 ? 42.122 -42.205 -49.482 1.00 35.91 357 PRO A N 1
ATOM 2805 C CA . PRO A 1 357 ? 43.150 -42.658 -48.553 1.00 35.91 357 PRO A CA 1
ATOM 2806 C C . PRO A 1 357 ? 43.821 -43.936 -49.071 1.00 35.91 357 PRO A C 1
ATOM 2808 O O . PRO A 1 357 ? 43.158 -44.905 -49.447 1.00 35.91 357 PRO A O 1
ATOM 2811 N N . ALA A 1 358 ? 45.155 -43.936 -49.083 1.00 36.47 358 ALA A N 1
ATOM 2812 C CA . ALA A 1 358 ? 45.954 -45.121 -49.351 1.00 36.47 358 ALA A CA 1
ATOM 2813 C C . ALA A 1 358 ? 45.797 -46.119 -48.193 1.00 36.47 358 ALA A C 1
ATOM 2815 O O . ALA A 1 358 ? 46.140 -45.819 -47.052 1.00 36.47 358 ALA A O 1
ATOM 2816 N N . PHE A 1 359 ? 45.284 -47.309 -48.501 1.00 43.09 359 PHE A N 1
ATOM 2817 C CA . PHE A 1 359 ? 45.395 -48.473 -47.631 1.00 43.09 359 PHE A CA 1
ATOM 2818 C C . PHE A 1 359 ? 46.840 -48.978 -47.658 1.00 43.09 359 PHE A C 1
ATOM 2820 O O . PHE A 1 359 ? 47.367 -49.281 -48.729 1.00 43.09 359 PHE A O 1
ATOM 2827 N N . THR A 1 360 ? 47.449 -49.150 -46.489 1.00 40.81 360 THR A N 1
ATOM 2828 C CA . THR A 1 360 ? 48.576 -50.072 -46.314 1.00 40.81 360 THR A CA 1
ATOM 2829 C C . THR A 1 360 ? 48.249 -51.036 -45.186 1.00 40.81 360 THR A C 1
ATOM 2831 O O . THR A 1 360 ? 47.743 -50.619 -44.144 1.00 40.81 360 THR A O 1
ATOM 2834 N N . ALA A 1 361 ? 48.473 -52.312 -45.498 1.00 42.09 361 ALA A N 1
ATOM 2835 C CA . ALA A 1 361 ? 48.193 -53.507 -44.712 1.00 42.09 361 ALA A CA 1
ATOM 2836 C C . ALA A 1 361 ? 48.998 -53.611 -43.412 1.00 42.09 361 ALA A C 1
ATOM 2838 O O . ALA A 1 361 ? 50.089 -52.997 -43.344 1.00 42.09 361 ALA A O 1
#

Secondary structure (DSSP, 8-state):
-HHHHHHHHTTS---B-----TTTS-HHHHHHHHHTT-PBP---S------HHHHHHHHHHHHHHHSSS---SHHHHHHHHHHHHHHHHHHHHHGGGS-TT-TTTHHHHHHHTTS---PPEEEE--TT-EEEESPP--SSEEEEEEEEE---S-EEEEEEESSSSS-EEEEEEETTEEEEEEESTTPPPEEEEEEEE--SSS-EEEEEEEETTEEEEEETTEEEEEE---S-SSPP--S-EEESS--HHHHH-GGG-SSGGGGGSPBPEEEEEEEEETTBPPPP-EEESEESSTT-STTSS-TTPEEEEETTEEEEE-TTTTEESTTS-EE-TT-TT-S-S-SSTTHHHHTT-PPPPPP--

Radius of gyration: 30.49 Å; chains: 1; bounding box: 70×96×81 Å